Protein AF-0000000080190594 (afdb_homodimer)

InterPro domains:
  IPR014845 Protein GYD/TTHA1554 [PF08734] (7-91)

pLDDT: mean 88.95, std 10.4, range [43.69, 98.38]

Solvent-accessible surface area (backbone atoms only — not comparable to full-atom values): 9940 Å² total; per-residue (Å²): 110,56,37,32,38,28,37,23,59,62,58,85,73,75,55,86,44,54,63,54,45,48,52,49,46,54,51,48,43,54,54,27,49,75,44,52,21,44,72,75,47,45,30,42,37,57,66,96,43,36,36,41,39,34,31,32,15,72,44,71,67,31,45,51,50,44,42,56,56,39,42,78,75,55,32,54,57,53,72,26,48,33,43,47,51,87,50,36,60,54,51,45,55,68,74,93,109,56,37,32,38,29,38,22,58,59,56,85,75,74,58,87,43,54,64,55,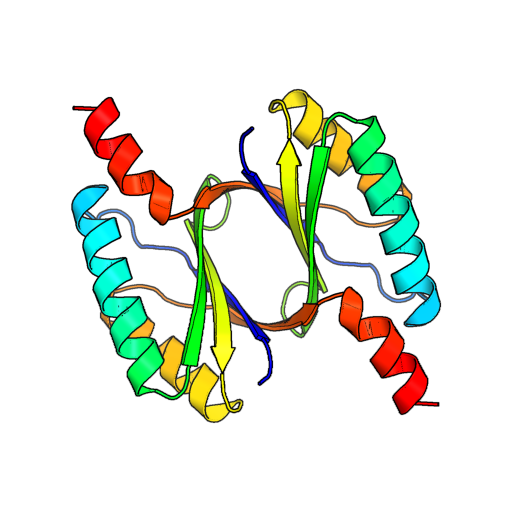46,48,50,50,46,54,53,48,44,55,54,26,49,76,46,53,24,45,74,74,47,47,29,42,37,56,67,97,43,36,34,42,38,34,31,33,17,71,43,71,66,30,46,51,49,44,42,55,57,40,41,77,76,56,32,56,57,54,72,24,50,34,43,48,52,86,48,37,59,53,52,46,55,67,73,93

Secondary structure (DSSP, 8-state):
--EEEEEEEEPTTS--SHHHHHHHHHHHHHHHHTTTEEEEEEEEEESS-SEEEEEEESSHHHHHHHHHHHHTTTEEEEEEEEEEHHHHHHHHHHH-/--EEEEEEEEPTTS--SHHHHHHHHHHHHHHHHTTTEEEEEEEEEESS-SEEEEEEESSHHHHHHHHHHHHTTTEEEEEEEEEEHHHHHHHHHHH-

Organism: NCBI:txid355548

Nearest PDB structures (foldseek):
  4oi3-assembly1_B  TM=7.147E-01  e=2.457E-03  Streptomyces coelicolor A3(2)
  5k9f-assembly1_A  TM=6.226E-01  e=6.715E-03  Paraburkholderia xenovorans LB400
  6y53-assembly1_q  TM=5.474E-01  e=2.933E-02  Homo sapiens
  6y5q-assembly1_q  TM=5.481E-01  e=1.048E-01  Homo sapiens
  7evo-assembly1_D  TM=5.521E-01  e=1.675E-01  Homo sapiens

Foldseek 3Di:
DFKKKKFWAADPPLAVDPVSVVVVVVVLQVVLVVLQKHWDDKDADDDPTGIMTMMDHPDPVSVVVSQVSVVVSRTHIDMDTDDDPVCVVVVVVVVD/DFKKKKFWAADPPLAVDPVSVVVVVVVLQVVLVVLQKHWDDKDQDDDPTGIMTMMDHPDPVSVVVSQVSVVVSRTHIDMDTDDDPVCVVVVVVVVD

Structure (mmCIF, N/CA/C/O backbone):
data_AF-0000000080190594-model_v1
#
loop_
_entity.id
_entity.type
_entity.pdbx_description
1 polymer 'GYD domain-containing protein'
#
loop_
_atom_site.group_PDB
_atom_site.id
_atom_site.type_symbol
_atom_site.label_atom_id
_atom_site.label_alt_id
_atom_site.label_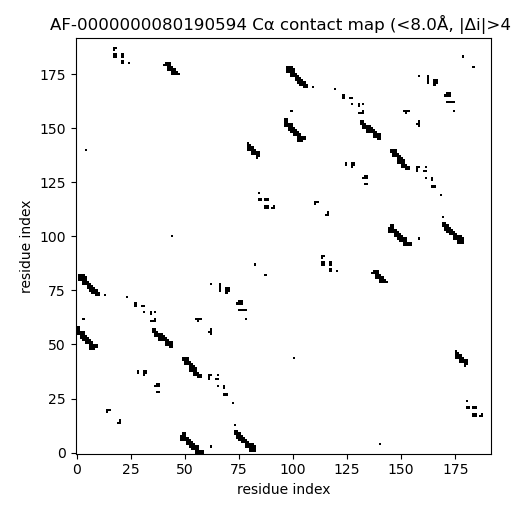comp_id
_atom_site.label_asym_id
_atom_site.label_entity_id
_atom_site.label_seq_id
_atom_site.pdbx_PDB_ins_code
_atom_site.Cartn_x
_atom_site.Cartn_y
_atom_site.Cartn_z
_atom_site.occupancy
_atom_site.B_iso_or_equiv
_atom_site.auth_seq_id
_atom_site.auth_comp_id
_atom_site.auth_asym_id
_atom_site.auth_atom_id
_atom_site.pdbx_PDB_model_num
ATOM 1 N N . MET A 1 1 ? 11.469 9.852 -10.727 1 94.19 1 MET A N 1
ATOM 2 C CA . MET A 1 1 ? 11.281 10.023 -9.289 1 94.19 1 MET A CA 1
ATOM 3 C C . MET A 1 1 ? 10.875 8.711 -8.625 1 94.19 1 MET A C 1
ATOM 5 O O . MET A 1 1 ? 9.852 8.117 -8.977 1 94.19 1 MET A O 1
ATOM 9 N N . PRO A 1 2 ? 11.742 8.273 -7.676 1 96.62 2 PRO A N 1
ATOM 10 C CA . PRO A 1 2 ? 11.414 7.016 -7.004 1 96.62 2 PRO A CA 1
ATOM 11 C C . PRO A 1 2 ? 10.109 7.086 -6.219 1 96.62 2 PRO A C 1
ATOM 13 O O . PRO A 1 2 ? 9.734 8.156 -5.734 1 96.62 2 PRO A O 1
ATOM 16 N N . THR A 1 3 ? 9.445 5.961 -6.148 1 98.06 3 THR A N 1
ATOM 17 C CA . THR A 1 3 ? 8.203 5.816 -5.406 1 98.06 3 THR A CA 1
ATOM 18 C C . THR A 1 3 ? 8.453 5.207 -4.031 1 98.06 3 THR A C 1
ATOM 20 O O . THR A 1 3 ? 9.32 4.336 -3.883 1 98.06 3 THR A O 1
ATOM 23 N N . TYR A 1 4 ? 7.684 5.688 -3.059 1 98.19 4 TYR A N 1
ATOM 24 C CA . TYR A 1 4 ? 7.762 5.191 -1.689 1 98.19 4 TYR A CA 1
ATOM 25 C C . TYR A 1 4 ? 6.383 4.797 -1.174 1 98.19 4 TYR A C 1
ATOM 27 O O . TYR A 1 4 ? 5.383 5.434 -1.515 1 98.19 4 TYR A O 1
ATOM 35 N N . ALA A 1 5 ? 6.406 3.779 -0.354 1 98.38 5 ALA A N 1
ATOM 36 C CA . ALA A 1 5 ? 5.258 3.408 0.469 1 98.38 5 ALA A CA 1
ATOM 37 C C . ALA A 1 5 ? 5.535 3.666 1.946 1 98.38 5 ALA A C 1
ATOM 39 O O . ALA A 1 5 ? 6.605 3.326 2.451 1 98.38 5 ALA A O 1
ATOM 40 N N . ALA A 1 6 ? 4.559 4.266 2.582 1 97.25 6 ALA A N 1
ATOM 41 C CA . ALA A 1 6 ? 4.711 4.566 4.004 1 97.25 6 ALA A CA 1
ATOM 42 C C . ALA A 1 6 ? 3.465 4.164 4.785 1 97.25 6 ALA A C 1
ATOM 44 O O . ALA A 1 6 ? 2.34 4.391 4.336 1 97.25 6 ALA A O 1
ATOM 45 N N . PHE A 1 7 ? 3.725 3.561 5.938 1 96.25 7 PHE A N 1
ATOM 46 C CA . PHE A 1 7 ? 2.648 3.107 6.809 1 96.25 7 PHE A CA 1
ATOM 47 C C . PHE A 1 7 ? 2.713 3.811 8.156 1 96.25 7 PHE A C 1
ATOM 49 O O . PHE A 1 7 ? 3.799 4.117 8.648 1 96.25 7 PHE A O 1
ATOM 56 N N . ALA A 1 8 ? 1.54 3.969 8.703 1 94.25 8 ALA A N 1
ATOM 57 C CA . ALA A 1 8 ? 1.533 4.609 10.023 1 94.25 8 ALA A CA 1
ATOM 58 C C . ALA A 1 8 ? 0.427 4.035 10.906 1 94.25 8 ALA A C 1
ATOM 60 O O . ALA A 1 8 ? -0.557 3.49 10.398 1 94.25 8 ALA A O 1
ATOM 61 N N . ASN A 1 9 ? 0.712 4.078 12.156 1 91.56 9 ASN A N 1
ATOM 62 C CA . ASN A 1 9 ? -0.322 3.986 13.18 1 91.56 9 ASN A CA 1
ATOM 63 C C . ASN A 1 9 ? -0.616 5.348 13.805 1 91.56 9 ASN A C 1
ATOM 65 O O . ASN A 1 9 ? 0.305 6.098 14.125 1 91.56 9 ASN A O 1
ATOM 69 N N . VAL A 1 10 ? -1.902 5.68 13.781 1 88.12 10 VAL A N 1
ATOM 70 C CA . VAL A 1 10 ? -2.326 6.953 14.359 1 88.12 10 VAL A CA 1
ATOM 71 C C . VAL A 1 10 ? -2.832 6.73 15.781 1 88.12 10 VAL A C 1
ATOM 73 O O . VAL A 1 10 ? -3.574 5.777 16.047 1 88.12 10 VAL A O 1
ATOM 76 N N . GLU A 1 11 ? -2.219 7.492 16.562 1 82.12 11 GLU A N 1
ATOM 77 C CA . GLU A 1 11 ? -2.699 7.402 17.938 1 82.12 11 GLU A CA 1
ATOM 78 C C . GLU A 1 11 ? -4.184 7.738 18.031 1 82.12 11 GLU A C 1
ATOM 80 O O . GLU A 1 11 ? -4.652 8.68 17.391 1 82.12 11 GLU A O 1
ATOM 85 N N . THR A 1 12 ? -4.863 6.918 18.688 1 72.56 12 THR A N 1
ATOM 86 C CA . THR A 1 12 ? -6.297 7.102 18.891 1 72.56 12 THR A CA 1
ATOM 87 C C . THR A 1 12 ? -6.59 8.508 19.406 1 72.56 12 THR A C 1
ATOM 89 O O . THR A 1 12 ? -5.887 9.016 20.281 1 72.56 12 THR A O 1
ATOM 92 N N . GLY A 1 13 ? -7.598 9.109 18.734 1 74.88 13 GLY A N 1
ATOM 93 C CA . GLY A 1 13 ? -8.039 10.406 19.219 1 74.88 13 GLY A CA 1
ATOM 94 C C . GLY A 1 13 ? -7.305 11.562 18.547 1 74.88 13 GLY A C 1
ATOM 95 O O . GLY A 1 13 ? -7.625 12.727 18.797 1 74.88 13 GLY A O 1
ATOM 96 N N . GLN A 1 14 ? -6.285 11.172 17.781 1 77.94 14 GLN A N 1
ATOM 97 C CA . GLN A 1 14 ? -5.574 12.25 17.094 1 77.94 14 GLN A CA 1
ATOM 98 C C . GLN A 1 14 ? -6.48 12.969 16.109 1 77.94 14 GLN A C 1
ATOM 100 O O . GLN A 1 14 ? -6.371 14.188 15.93 1 77.94 14 GLN A O 1
ATOM 105 N N . PHE A 1 15 ? -7.312 12.148 15.562 1 80 15 PHE A N 1
ATOM 106 C CA . PHE A 1 15 ? -8.281 12.758 14.656 1 80 15 PHE A CA 1
ATOM 107 C C . PHE A 1 15 ? -9.695 12.648 15.219 1 80 15 PHE A C 1
ATOM 109 O O . PHE A 1 15 ? -10.109 11.586 15.68 1 80 15 PHE A O 1
ATOM 116 N N . GLN A 1 16 ? -10.352 13.68 15.242 1 79.75 16 GLN A N 1
ATOM 117 C CA . GLN A 1 16 ? -11.633 13.75 15.938 1 79.75 16 GLN A CA 1
ATOM 118 C C . GLN A 1 16 ? -12.758 13.195 15.07 1 79.75 16 GLN A C 1
ATOM 120 O O . GLN A 1 16 ? -13.781 12.75 15.594 1 79.75 16 GLN A O 1
ATOM 125 N N . ASN A 1 17 ? -12.578 13.422 13.797 1 80.31 17 ASN A N 1
ATOM 126 C CA . ASN A 1 17 ? -13.602 12.961 12.859 1 80.31 17 ASN A CA 1
ATOM 127 C C . ASN A 1 17 ? -13.062 12.898 11.43 1 80.31 17 ASN A C 1
ATOM 129 O O . ASN A 1 17 ? -11.93 13.312 11.172 1 80.31 17 ASN A O 1
ATOM 133 N N . ALA A 1 18 ? -13.883 12.344 10.617 1 75.81 18 ALA A N 1
ATOM 134 C CA . ALA A 1 18 ? -13.492 12.109 9.234 1 75.81 18 ALA A CA 1
ATOM 135 C C . ALA A 1 18 ? -13.188 13.43 8.523 1 75.81 18 ALA A C 1
ATOM 137 O O . ALA A 1 18 ? -12.297 13.484 7.664 1 75.81 18 ALA A O 1
ATOM 138 N N . GLN A 1 19 ? -13.875 14.477 8.844 1 80.75 19 GLN A N 1
ATOM 139 C CA . GLN A 1 19 ? -13.648 15.781 8.234 1 80.75 19 GLN A CA 1
ATOM 140 C C . GLN A 1 19 ? -12.266 16.328 8.602 1 80.75 19 GLN A C 1
ATOM 142 O O . GLN A 1 19 ? -11.562 16.875 7.75 1 80.75 19 GLN A O 1
ATOM 147 N N . GLU A 1 20 ? -12.031 16.172 9.812 1 82.94 20 GLU A N 1
ATOM 148 C CA . GLU A 1 20 ? -10.719 16.609 10.273 1 82.94 20 GLU A CA 1
ATOM 149 C C . GLU A 1 20 ? -9.602 15.82 9.594 1 82.94 20 GLU A C 1
ATOM 151 O O . GLU A 1 20 ? -8.594 16.391 9.18 1 82.94 20 GLU A O 1
ATOM 156 N N . LEU A 1 21 ? -9.805 14.594 9.43 1 81.25 21 LEU A N 1
ATOM 157 C CA . LEU A 1 21 ? -8.828 13.742 8.766 1 81.25 21 LEU A CA 1
ATOM 158 C C . LEU A 1 21 ? -8.633 14.172 7.316 1 81.25 21 LEU A C 1
ATOM 160 O O . LEU A 1 21 ? -7.5 14.266 6.836 1 81.25 21 LEU A O 1
ATOM 164 N N . ALA A 1 22 ? -9.688 14.492 6.707 1 80.88 22 ALA A N 1
ATOM 165 C CA . ALA A 1 22 ? -9.609 14.945 5.32 1 80.88 22 ALA A CA 1
ATOM 166 C C . ALA A 1 22 ? -8.812 16.234 5.215 1 80.88 22 ALA A C 1
ATOM 168 O O . ALA A 1 22 ? -8.008 16.406 4.293 1 80.88 22 ALA A O 1
ATOM 169 N N . SER A 1 23 ? -9.102 17.109 6.148 1 84 23 SER A N 1
ATOM 170 C CA . SER A 1 23 ? -8.398 18.391 6.156 1 84 23 SER A CA 1
ATOM 171 C C . SER A 1 23 ? -6.902 18.188 6.371 1 84 23 SER A C 1
ATOM 173 O O . SER A 1 23 ? -6.086 18.828 5.699 1 84 23 SER A O 1
ATOM 175 N N . ILE A 1 24 ? -6.59 17.344 7.227 1 84.06 24 ILE A N 1
ATOM 176 C CA . ILE A 1 24 ? -5.195 17.031 7.516 1 84.06 24 ILE A CA 1
ATOM 177 C C . ILE A 1 24 ? -4.527 16.453 6.266 1 84.06 24 ILE A C 1
ATOM 179 O O . ILE A 1 24 ? -3.385 16.812 5.953 1 84.06 24 ILE A O 1
ATOM 183 N N . TRP A 1 25 ? -5.234 15.75 5.547 1 84.38 25 TRP A N 1
ATOM 184 C CA . TRP A 1 25 ? -4.707 15.156 4.32 1 84.38 25 TRP A CA 1
ATOM 185 C C . TRP A 1 25 ? -4.398 16.234 3.285 1 84.38 25 TRP A C 1
ATOM 187 O O . TRP A 1 25 ? -3.375 16.156 2.6 1 84.38 25 TRP A O 1
ATOM 197 N N . GLY A 1 26 ? -5.375 17.109 3.205 1 86.25 26 GLY A N 1
ATOM 198 C CA . GLY A 1 26 ? -5.125 18.219 2.309 1 86.25 26 GLY A CA 1
ATOM 199 C C . GLY A 1 26 ? -3.865 19 2.656 1 86.25 26 GLY A C 1
ATOM 200 O O . GLY A 1 26 ? -3.055 19.297 1.778 1 86.25 26 GLY A O 1
ATOM 201 N N . ASP A 1 27 ? -3.684 19.266 3.926 1 90.31 27 ASP A N 1
ATOM 202 C CA . ASP A 1 27 ? -2.504 19.984 4.391 1 90.31 27 ASP A CA 1
ATOM 203 C C . ASP A 1 27 ? -1.233 19.172 4.16 1 90.31 27 ASP A C 1
ATOM 205 O O . ASP A 1 27 ? -0.21 19.719 3.738 1 90.31 27 ASP A O 1
ATOM 209 N N . LEU A 1 28 ? -1.37 17.891 4.449 1 90.19 28 LEU A N 1
ATOM 210 C CA . LEU A 1 28 ? -0.23 17.016 4.254 1 90.19 28 LEU A CA 1
ATOM 211 C C . LEU A 1 28 ? 0.188 16.969 2.789 1 90.19 28 LEU A C 1
ATOM 213 O O . LEU A 1 28 ? 1.376 17.062 2.475 1 90.19 28 LEU A O 1
ATOM 217 N N . ARG A 1 29 ? -0.748 16.875 1.924 1 92.12 29 ARG A N 1
ATOM 218 C CA . ARG A 1 29 ? -0.471 16.859 0.491 1 92.12 29 ARG A CA 1
ATOM 219 C C . ARG A 1 29 ? 0.282 18.109 0.069 1 92.12 29 ARG A C 1
ATOM 221 O O . ARG A 1 29 ? 1.291 18.031 -0.635 1 92.12 29 ARG A O 1
ATOM 228 N N . GLN A 1 30 ? -0.185 19.234 0.503 1 93.44 30 GLN A N 1
ATOM 229 C CA . GLN A 1 30 ? 0.451 20.5 0.155 1 93.44 30 GLN A CA 1
ATOM 230 C C . GLN A 1 30 ? 1.868 20.578 0.717 1 93.44 30 GLN A C 1
ATOM 232 O O . GLN A 1 30 ? 2.787 21.031 0.035 1 93.44 30 GLN A O 1
ATOM 237 N N . ASP A 1 31 ? 2.006 20.125 1.944 1 93.94 31 ASP A N 1
ATOM 238 C CA . ASP A 1 31 ? 3.318 20.125 2.586 1 93.94 31 ASP A CA 1
ATOM 239 C C . ASP A 1 31 ? 4.309 19.25 1.825 1 93.94 31 ASP A C 1
ATOM 241 O O . ASP A 1 31 ? 5.465 19.625 1.642 1 93.94 31 ASP A O 1
ATOM 245 N N . LEU A 1 32 ? 3.871 18.094 1.343 1 93.62 32 LEU A N 1
ATOM 246 C CA . LEU A 1 32 ? 4.727 17.172 0.589 1 93.62 32 LEU A CA 1
ATOM 247 C C . LEU A 1 32 ? 5.168 17.812 -0.726 1 93.62 32 LEU A C 1
ATOM 249 O O . LEU A 1 32 ? 6.328 17.672 -1.124 1 93.62 32 LEU A O 1
ATOM 253 N N . GLU A 1 33 ? 4.277 18.5 -1.326 1 92.75 33 GLU A N 1
ATOM 254 C CA . GLU A 1 33 ? 4.582 19.109 -2.611 1 92.75 33 GLU A CA 1
ATOM 255 C C . GLU A 1 33 ? 5.672 20.172 -2.467 1 92.75 33 GLU A C 1
ATOM 257 O O . GLU A 1 33 ? 6.512 20.328 -3.355 1 92.75 33 GLU A O 1
ATOM 262 N N . THR A 1 34 ? 5.672 20.797 -1.316 1 94.19 34 THR A N 1
ATOM 263 C CA . THR A 1 34 ? 6.672 21.844 -1.079 1 94.19 34 THR A CA 1
ATOM 264 C C . THR A 1 34 ? 8.023 21.219 -0.73 1 94.19 34 THR A C 1
ATOM 266 O O . THR A 1 34 ? 9.031 21.906 -0.646 1 94.19 34 THR A O 1
ATOM 269 N N . ARG A 1 35 ? 8.094 19.953 -0.561 1 94.62 35 ARG A N 1
ATOM 270 C CA . ARG A 1 35 ? 9.297 19.234 -0.166 1 94.62 35 ARG A CA 1
ATOM 271 C C . ARG A 1 35 ? 9.75 18.281 -1.268 1 94.62 35 ARG A C 1
ATOM 273 O O . ARG A 1 35 ? 10.305 17.219 -0.986 1 94.62 35 ARG A O 1
ATOM 280 N N . ASP A 1 36 ? 9.414 18.578 -2.422 1 96.5 36 ASP A N 1
ATOM 281 C CA . ASP A 1 36 ? 9.844 17.828 -3.604 1 96.5 36 ASP A CA 1
ATOM 282 C C . ASP A 1 36 ? 9.281 16.422 -3.602 1 96.5 36 ASP A C 1
ATOM 284 O O . ASP A 1 36 ? 9.961 15.469 -4.004 1 96.5 36 ASP A O 1
ATOM 288 N N . CYS A 1 37 ? 8.109 16.328 -3.049 1 97.38 37 CYS A N 1
ATOM 289 C CA . CYS A 1 37 ? 7.355 15.078 -3.033 1 97.38 37 CYS A CA 1
ATOM 290 C C . CYS A 1 37 ? 5.961 15.273 -3.623 1 97.38 37 CYS A C 1
ATOM 292 O O . CYS A 1 37 ? 5.422 16.375 -3.596 1 97.38 37 CYS A O 1
ATOM 294 N N . ASP A 1 38 ? 5.516 14.203 -4.215 1 96 38 ASP A N 1
ATOM 295 C CA . ASP A 1 38 ? 4.172 14.188 -4.781 1 96 38 ASP A CA 1
ATOM 296 C C . ASP A 1 38 ? 3.359 13.016 -4.234 1 96 38 ASP A C 1
ATOM 298 O O . ASP A 1 38 ? 3.727 11.859 -4.434 1 96 38 ASP A O 1
ATOM 302 N N . LEU A 1 39 ? 2.252 13.352 -3.541 1 95.12 39 LEU A N 1
ATOM 303 C CA . LEU A 1 39 ? 1.371 12.312 -3.01 1 95.12 39 LEU A CA 1
ATOM 304 C C . LEU A 1 39 ? 0.564 11.664 -4.129 1 95.12 39 LEU A C 1
ATOM 306 O O . LEU A 1 39 ? -0.167 12.344 -4.852 1 95.12 39 LEU A O 1
ATOM 310 N N . ARG A 1 40 ? 0.717 10.391 -4.301 1 95.94 40 ARG A N 1
ATOM 311 C CA . ARG A 1 40 ? -0.029 9.648 -5.316 1 95.94 40 ARG A CA 1
ATOM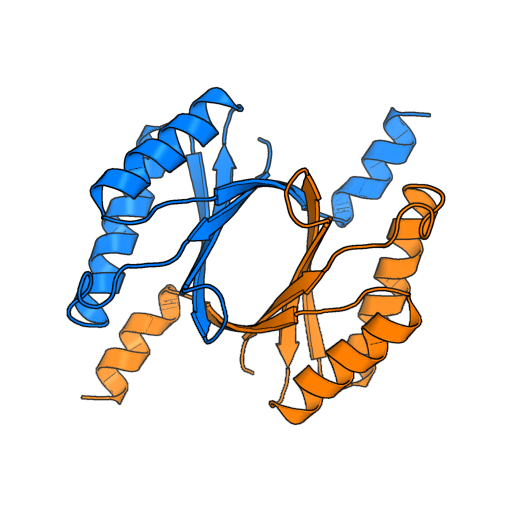 312 C C . ARG A 1 40 ? -1.375 9.18 -4.773 1 95.94 40 ARG A C 1
ATOM 314 O O . ARG A 1 40 ? -2.418 9.453 -5.371 1 95.94 40 ARG A O 1
ATOM 321 N N . ASP A 1 41 ? -1.278 8.469 -3.668 1 95.44 41 ASP A N 1
ATOM 322 C CA . ASP A 1 41 ? -2.479 7.918 -3.047 1 95.44 41 ASP A CA 1
ATOM 323 C C . ASP A 1 41 ? -2.336 7.867 -1.526 1 95.44 41 ASP A C 1
ATOM 325 O O . ASP A 1 41 ? -1.223 7.77 -1.005 1 95.44 41 ASP A O 1
ATOM 329 N N . ALA A 1 42 ? -3.395 7.988 -0.936 1 94.06 42 ALA A N 1
ATOM 330 C CA . ALA A 1 42 ? -3.492 7.828 0.513 1 94.06 42 ALA A CA 1
ATOM 331 C C . ALA A 1 42 ? -4.727 7.016 0.894 1 94.06 42 ALA A C 1
ATOM 333 O O . ALA A 1 42 ? -5.801 7.199 0.313 1 94.06 42 ALA A O 1
ATOM 334 N N . TYR A 1 43 ? -4.5 6.156 1.872 1 95.06 43 TYR A N 1
ATOM 335 C CA . TYR A 1 43 ? -5.59 5.289 2.307 1 95.06 43 TYR A CA 1
ATOM 336 C C . TYR A 1 43 ? -5.684 5.25 3.826 1 95.06 43 TYR A C 1
ATOM 338 O O . TYR A 1 43 ? -4.66 5.223 4.516 1 95.06 43 TYR A O 1
ATOM 346 N N . VAL A 1 44 ? -6.895 5.215 4.281 1 93.44 44 VAL A N 1
ATOM 347 C CA . VAL A 1 44 ? -7.176 4.766 5.641 1 93.44 44 VAL A CA 1
ATOM 348 C C . VAL A 1 44 ? -7.406 3.256 5.645 1 93.44 44 VAL A C 1
ATOM 350 O O . VAL A 1 44 ? -8.141 2.73 4.809 1 93.44 44 VAL A O 1
ATOM 353 N N . LEU A 1 45 ? -6.754 2.598 6.605 1 95.12 45 LEU A N 1
ATOM 354 C CA . LEU A 1 45 ? -6.785 1.139 6.625 1 95.12 45 LEU A CA 1
ATOM 355 C C . LEU A 1 45 ? -7.535 0.627 7.848 1 95.12 45 LEU A C 1
ATOM 357 O O . LEU A 1 45 ? -7.527 1.271 8.898 1 95.12 45 LEU A O 1
ATOM 361 N N . LEU A 1 46 ? -8.211 -0.468 7.68 1 94.38 46 LEU A N 1
ATOM 362 C CA . LEU A 1 46 ? -8.812 -1.219 8.773 1 94.38 46 LEU A CA 1
ATOM 363 C C . LEU A 1 46 ? -8.047 -2.508 9.039 1 94.38 46 LEU A C 1
ATOM 365 O O . LEU A 1 46 ? -8.266 -3.516 8.367 1 94.38 46 LEU A O 1
ATOM 369 N N . GLY A 1 47 ? -7.191 -2.484 10.023 1 92.44 47 GLY A N 1
ATOM 370 C CA . GLY A 1 47 ? -6.359 -3.637 10.344 1 92.44 47 GLY A CA 1
ATOM 371 C C . GLY A 1 47 ? -5.195 -3.303 11.25 1 92.44 47 GLY A C 1
ATOM 372 O O . GLY A 1 47 ? -5.359 -2.586 12.242 1 92.44 47 GLY A O 1
ATOM 373 N N . GLU A 1 48 ? -4.004 -3.846 10.93 1 91.38 48 GLU A N 1
ATOM 374 C CA . GLU A 1 48 ? -2.838 -3.686 11.797 1 91.38 48 GLU A CA 1
ATOM 375 C C . GLU A 1 48 ? -2.25 -2.283 11.68 1 91.38 48 GLU A C 1
ATOM 377 O O . GLU A 1 48 ? -1.506 -1.84 12.555 1 91.38 48 GLU A O 1
ATOM 382 N N . ARG A 1 49 ? -2.453 -1.649 10.602 1 93.94 49 ARG A N 1
ATOM 383 C CA . ARG A 1 49 ? -2.047 -0.265 10.375 1 93.94 49 ARG A CA 1
ATOM 384 C C . ARG A 1 49 ? -3.258 0.625 10.117 1 93.94 49 ARG A C 1
ATOM 386 O O . ARG A 1 49 ? -4.336 0.132 9.773 1 93.94 49 ARG A O 1
ATOM 393 N N . ASP A 1 50 ? -3.01 1.956 10.211 1 92.94 50 ASP A N 1
ATOM 394 C CA . ASP A 1 50 ? -4.137 2.879 10.102 1 92.94 50 ASP A CA 1
ATOM 395 C C . ASP A 1 50 ? -4.082 3.664 8.797 1 92.94 50 ASP A C 1
ATOM 397 O O . ASP A 1 50 ? -5.117 4.094 8.281 1 92.94 50 ASP A O 1
ATOM 401 N N . VAL A 1 51 ? -2.844 3.822 8.328 1 93.75 51 VAL A N 1
ATOM 402 C CA . VAL A 1 51 ? -2.666 4.699 7.176 1 93.75 51 VAL A CA 1
ATOM 403 C C . VAL A 1 51 ? -1.66 4.082 6.207 1 93.75 51 VAL A C 1
ATOM 405 O O . VAL A 1 51 ? -0.666 3.488 6.629 1 93.75 51 VAL A O 1
ATOM 408 N N . LEU A 1 52 ? -1.888 4.199 4.941 1 96.5 52 LEU A N 1
ATOM 409 C CA . LEU A 1 52 ? -0.947 3.922 3.859 1 96.5 52 LEU A CA 1
ATOM 410 C C . LEU A 1 52 ? -0.811 5.125 2.934 1 96.5 52 LEU A C 1
ATOM 412 O O . LEU A 1 52 ? -1.81 5.637 2.424 1 96.5 52 LEU A O 1
ATOM 416 N N . LEU A 1 53 ? 0.37 5.586 2.697 1 96.5 53 LEU A N 1
ATOM 417 C CA . LEU A 1 53 ? 0.678 6.629 1.724 1 96.5 53 LEU A CA 1
ATOM 418 C C . LEU A 1 53 ? 1.56 6.086 0.604 1 96.5 53 LEU A C 1
ATOM 420 O O . LEU A 1 53 ? 2.494 5.324 0.86 1 96.5 53 LEU A O 1
ATOM 424 N N . LEU A 1 54 ? 1.215 6.379 -0.583 1 97.81 54 LEU A N 1
ATOM 425 C CA . LEU A 1 54 ? 2.084 6.227 -1.745 1 97.81 54 LEU A CA 1
ATOM 426 C C . LEU A 1 54 ? 2.492 7.586 -2.301 1 97.81 54 LEU A C 1
ATOM 428 O O . LEU A 1 54 ? 1.636 8.422 -2.594 1 97.81 54 LEU A O 1
ATOM 432 N N . PHE A 1 55 ? 3.781 7.781 -2.432 1 97.62 55 PHE A N 1
ATOM 433 C CA . PHE A 1 55 ? 4.191 9.094 -2.922 1 97.62 55 PHE A CA 1
ATOM 434 C C . PHE A 1 55 ? 5.516 9 -3.67 1 97.62 55 PHE A C 1
ATOM 436 O O . PHE A 1 55 ? 6.293 8.07 -3.457 1 97.62 55 PHE A O 1
ATOM 443 N N . ASP A 1 56 ? 5.703 9.961 -4.531 1 98.06 56 ASP A N 1
ATOM 444 C CA . ASP A 1 56 ? 6.973 10.109 -5.234 1 98.06 56 ASP A CA 1
ATOM 445 C C . ASP A 1 56 ? 7.848 11.172 -4.57 1 98.06 56 ASP A C 1
ATOM 447 O O . ASP A 1 56 ? 7.34 12.172 -4.066 1 98.06 56 ASP A O 1
ATOM 451 N N . ALA A 1 57 ? 9.117 10.891 -4.523 1 98.25 57 ALA A N 1
ATOM 452 C CA . ALA A 1 57 ? 10.094 11.859 -4.047 1 98.25 57 ALA A CA 1
ATOM 453 C C . ALA A 1 57 ? 11.25 12.008 -5.031 1 98.25 57 ALA A C 1
ATOM 455 O O . ALA A 1 57 ? 11.617 11.039 -5.707 1 98.25 57 ALA A O 1
ATOM 456 N N . THR A 1 58 ? 11.852 13.195 -5.039 1 98 58 THR A N 1
ATOM 457 C CA . THR A 1 58 ? 12.945 13.438 -5.977 1 98 58 THR A CA 1
ATOM 458 C C . THR A 1 58 ? 14.164 12.602 -5.613 1 98 58 THR A C 1
ATOM 460 O O . THR A 1 58 ? 14.961 12.242 -6.484 1 98 58 THR A O 1
ATOM 463 N N . ASP A 1 59 ? 14.359 12.359 -4.309 1 97.12 59 ASP A N 1
ATOM 464 C CA . ASP A 1 59 ? 15.43 11.516 -3.789 1 97.12 59 ASP A CA 1
ATOM 465 C C . ASP A 1 59 ? 15.133 11.062 -2.363 1 97.12 59 ASP A C 1
ATOM 467 O O . ASP A 1 59 ? 14.031 11.289 -1.854 1 97.12 59 ASP A O 1
ATOM 471 N N . ARG A 1 60 ? 16.156 10.391 -1.794 1 96.62 60 ARG A N 1
ATOM 472 C CA . ARG A 1 60 ? 15.953 9.805 -0.471 1 96.62 60 ARG A CA 1
ATOM 473 C C . ARG A 1 60 ? 15.828 10.891 0.592 1 96.62 60 ARG A C 1
ATOM 475 O O . ARG A 1 60 ? 15.102 10.719 1.578 1 96.62 60 ARG A O 1
ATOM 482 N N . GLN A 1 61 ? 16.547 11.977 0.414 1 97.31 61 GLN A N 1
ATOM 483 C CA . GLN A 1 61 ? 16.469 13.086 1.359 1 97.31 61 GLN A CA 1
ATOM 484 C C . GLN A 1 61 ? 15.062 13.695 1.369 1 97.31 61 GLN A C 1
ATOM 486 O O . GLN A 1 61 ? 14.516 13.977 2.436 1 97.31 61 GLN A O 1
ATOM 491 N N . ALA A 1 62 ? 14.508 13.875 0.186 1 97.44 62 ALA A N 1
ATOM 492 C CA . ALA A 1 62 ? 13.141 14.383 0.085 1 97.44 62 ALA A CA 1
ATOM 493 C C . ALA A 1 62 ? 12.148 13.438 0.763 1 97.44 62 ALA A C 1
ATOM 495 O O . ALA A 1 62 ? 11.227 13.875 1.452 1 97.44 62 ALA A O 1
ATOM 496 N N . ALA A 1 63 ? 12.312 12.133 0.606 1 97.19 63 ALA A N 1
ATOM 497 C CA . ALA A 1 63 ? 11.453 11.141 1.249 1 97.19 63 ALA A CA 1
ATOM 498 C C . ALA A 1 63 ? 11.555 11.219 2.77 1 97.19 63 ALA A C 1
ATOM 500 O O . ALA A 1 63 ? 10.555 11.117 3.475 1 97.19 63 ALA A O 1
ATOM 501 N N . LEU A 1 64 ? 12.781 11.414 3.232 1 95.94 64 LEU A N 1
ATOM 502 C CA . LEU A 1 64 ? 12.984 11.57 4.668 1 95.94 64 LEU A CA 1
ATOM 503 C C . LEU A 1 64 ? 12.281 12.82 5.188 1 95.94 64 LEU A C 1
ATOM 505 O O . LEU A 1 64 ? 11.617 12.781 6.227 1 95.94 64 LEU A O 1
ATOM 509 N N . GLU A 1 65 ? 12.352 13.883 4.469 1 95.25 65 GLU A N 1
ATOM 510 C CA . GLU A 1 65 ? 11.703 15.133 4.855 1 95.25 65 GLU A CA 1
ATOM 511 C C . GLU A 1 65 ? 10.188 14.984 4.879 1 95.25 65 GLU A C 1
ATOM 513 O O . GLU A 1 65 ? 9.516 15.539 5.75 1 95.25 65 GLU A O 1
ATOM 518 N N . ALA A 1 66 ? 9.68 14.227 3.922 1 94.12 66 ALA A N 1
ATOM 519 C CA . ALA A 1 66 ? 8.25 13.93 3.91 1 94.12 66 ALA A CA 1
ATOM 520 C C . ALA A 1 66 ? 7.832 13.211 5.188 1 94.12 66 ALA A C 1
ATOM 522 O O . ALA A 1 66 ? 6.797 13.531 5.777 1 94.12 66 ALA A O 1
ATOM 523 N N . SER A 1 67 ? 8.602 12.25 5.648 1 92.69 67 SER A N 1
ATOM 524 C CA . SER A 1 67 ? 8.312 11.492 6.863 1 92.69 67 SER A CA 1
ATOM 525 C C . SER A 1 67 ? 8.344 12.391 8.094 1 92.69 67 SER A C 1
ATOM 527 O O . SER A 1 67 ? 7.5 12.273 8.984 1 92.69 67 SER A O 1
ATOM 529 N N . ILE A 1 68 ? 9.289 13.344 8.039 1 91.62 68 ILE A N 1
ATOM 530 C CA . ILE A 1 68 ? 9.414 14.297 9.141 1 91.62 68 ILE A CA 1
ATOM 531 C C . ILE A 1 68 ? 8.203 15.234 9.148 1 91.62 68 ILE A C 1
ATOM 533 O O . ILE A 1 68 ? 7.637 15.516 10.211 1 91.62 68 ILE A O 1
ATOM 537 N N . ALA A 1 69 ? 7.773 15.633 7.988 1 90.81 69 ALA A N 1
ATOM 538 C CA . ALA A 1 69 ? 6.621 16.531 7.867 1 90.81 69 ALA A CA 1
ATOM 539 C C . ALA A 1 69 ? 5.363 15.875 8.43 1 90.81 69 ALA A C 1
ATOM 541 O O . ALA A 1 69 ? 4.578 16.531 9.133 1 90.81 69 ALA A O 1
ATOM 542 N N . ALA A 1 70 ? 5.141 14.578 8.164 1 89.12 70 ALA A N 1
ATOM 543 C CA . ALA A 1 70 ? 3.967 13.852 8.633 1 89.12 70 ALA A CA 1
ATOM 544 C C . ALA A 1 70 ? 3.934 13.781 10.156 1 89.12 70 ALA A C 1
ATOM 546 O O . ALA A 1 70 ? 2.859 13.727 10.758 1 89.12 70 ALA A O 1
ATOM 547 N N . GLU A 1 71 ? 5.133 13.781 10.773 1 88.06 71 GLU A N 1
ATOM 548 C CA . GLU A 1 71 ? 5.223 13.703 12.227 1 88.06 71 GLU A CA 1
ATOM 549 C C . GLU A 1 71 ? 4.527 14.891 12.883 1 88.06 71 GLU A C 1
ATOM 551 O O . GLU A 1 71 ? 3.994 14.773 13.992 1 88.06 71 GLU A O 1
ATOM 556 N N . ARG A 1 72 ? 4.512 15.992 12.203 1 85.69 72 ARG A N 1
ATOM 557 C CA . ARG A 1 72 ? 3.863 17.188 12.734 1 85.69 72 ARG A CA 1
ATOM 558 C C . ARG A 1 72 ? 2.365 16.969 12.914 1 85.69 72 ARG A C 1
ATOM 560 O O . ARG A 1 72 ? 1.714 17.672 13.688 1 85.69 72 ARG A O 1
ATOM 567 N N . TYR A 1 73 ? 1.828 16 12.18 1 83.69 73 TYR A N 1
ATOM 568 C CA . TYR A 1 73 ? 0.398 15.727 12.234 1 83.69 73 TYR A CA 1
ATOM 569 C C . TYR A 1 73 ? 0.11 14.539 13.141 1 83.69 73 TYR A C 1
ATOM 571 O O . TYR A 1 73 ? -1.025 14.062 13.211 1 83.69 73 TYR A O 1
ATOM 579 N N . GLY A 1 74 ? 1.165 14.086 13.797 1 83.38 74 GLY A N 1
ATOM 580 C CA . GLY A 1 74 ? 0.992 12.969 14.719 1 83.38 74 GLY A CA 1
ATOM 581 C C . GLY A 1 74 ? 1.044 11.617 14.031 1 83.38 74 GLY A C 1
ATOM 582 O O . GLY A 1 74 ? 0.523 10.633 14.555 1 83.38 74 GLY A O 1
ATOM 583 N N . ILE A 1 75 ? 1.522 11.609 12.836 1 85.69 75 ILE A N 1
ATOM 584 C CA . ILE A 1 75 ? 1.624 10.383 12.055 1 85.69 75 ILE A CA 1
ATOM 585 C C . ILE A 1 75 ? 3.08 9.922 11.992 1 85.69 75 ILE A C 1
ATOM 587 O O . ILE A 1 75 ? 3.955 10.68 11.555 1 85.69 75 ILE A O 1
ATOM 591 N N . GLU A 1 76 ? 3.387 8.836 12.57 1 90.38 76 GLU A N 1
ATOM 592 C CA . GLU A 1 76 ? 4.719 8.25 12.453 1 90.38 76 GLU A CA 1
ATOM 593 C C . GLU A 1 76 ? 4.797 7.27 11.289 1 90.38 76 GLU A C 1
ATOM 595 O O . GLU A 1 76 ? 4.27 6.156 11.375 1 90.38 76 GLU A O 1
ATOM 600 N N . LEU A 1 77 ? 5.559 7.719 10.297 1 92.88 77 LEU A N 1
ATOM 601 C CA . LEU A 1 77 ? 5.602 6.926 9.078 1 92.88 77 LEU A CA 1
ATOM 602 C C . LEU A 1 77 ? 6.75 5.922 9.117 1 92.88 77 LEU A C 1
ATOM 604 O O . LEU A 1 77 ? 7.848 6.25 9.578 1 92.88 77 LEU A O 1
ATOM 608 N N . GLN A 1 78 ? 6.492 4.758 8.805 1 94.69 78 GLN A N 1
ATOM 609 C CA . GLN A 1 78 ? 7.504 3.807 8.359 1 94.69 78 GLN A CA 1
ATOM 610 C C . GLN A 1 78 ? 7.586 3.758 6.84 1 94.69 78 GLN A C 1
ATOM 612 O O . GLN A 1 78 ? 6.73 3.16 6.184 1 94.69 78 GLN A O 1
ATOM 617 N N . THR A 1 79 ? 8.594 4.371 6.301 1 96.69 79 THR A N 1
ATOM 618 C CA . THR A 1 79 ? 8.711 4.602 4.863 1 96.69 79 THR A CA 1
ATOM 619 C C . THR A 1 79 ? 9.648 3.58 4.227 1 96.69 79 THR A C 1
ATOM 621 O O . THR A 1 79 ? 10.711 3.281 4.77 1 96.69 79 THR A O 1
ATOM 624 N N . MET A 1 80 ? 9.242 3.043 3.139 1 97.44 80 MET A N 1
ATOM 625 C CA . MET A 1 80 ? 10.023 2.09 2.357 1 97.44 80 MET A CA 1
ATOM 626 C C . MET A 1 80 ? 10.039 2.479 0.884 1 97.44 80 MET A C 1
ATOM 628 O O . MET A 1 80 ? 9.055 2.998 0.363 1 97.44 80 MET A O 1
ATOM 632 N N . GLU A 1 81 ? 11.188 2.176 0.232 1 97.44 81 GLU A N 1
ATOM 633 C CA . GLU A 1 81 ? 11.195 2.324 -1.221 1 97.44 81 GLU A CA 1
ATOM 634 C C . GLU A 1 81 ? 10.312 1.279 -1.888 1 97.44 81 GLU A C 1
ATOM 636 O O . GLU A 1 81 ? 10.258 0.128 -1.45 1 97.44 81 GLU A O 1
ATOM 641 N N . ALA A 1 82 ? 9.594 1.729 -2.926 1 97.38 82 ALA A N 1
ATOM 642 C CA . ALA A 1 82 ? 8.656 0.863 -3.637 1 97.38 82 ALA A CA 1
ATOM 643 C C . ALA A 1 82 ? 8.898 0.91 -5.145 1 97.38 82 ALA A C 1
ATOM 645 O O . ALA A 1 82 ? 9.016 1.99 -5.727 1 97.38 82 ALA A O 1
ATOM 646 N N . THR A 1 83 ? 9.016 -0.246 -5.777 1 94.69 83 THR A N 1
ATOM 647 C CA . THR A 1 83 ? 9.125 -0.363 -7.227 1 94.69 83 THR A CA 1
ATOM 648 C C . THR A 1 83 ? 7.891 -1.048 -7.809 1 94.69 83 THR A C 1
ATOM 650 O O . THR A 1 83 ? 7.578 -2.186 -7.453 1 94.69 83 THR A O 1
ATOM 653 N N . HIS A 1 84 ? 7.219 -0.286 -8.633 1 94.5 84 HIS A N 1
ATOM 654 C CA . HIS A 1 84 ? 6.066 -0.901 -9.281 1 94.5 84 HIS A CA 1
ATOM 655 C C . HIS A 1 84 ? 6.484 -2.092 -10.133 1 94.5 84 HIS A C 1
ATOM 657 O O . HIS A 1 84 ? 7.496 -2.029 -10.836 1 94.5 84 HIS A O 1
ATOM 663 N N . VAL A 1 85 ? 5.723 -3.053 -10.203 1 90.19 85 VAL A N 1
ATOM 664 C CA . VAL A 1 85 ? 6.07 -4.312 -10.852 1 90.19 85 VAL A CA 1
ATOM 665 C C . VAL A 1 85 ? 6.238 -4.09 -12.352 1 90.19 85 VAL A C 1
ATOM 667 O O . VAL A 1 85 ? 7.016 -4.789 -13.008 1 90.19 85 VAL A O 1
ATOM 670 N N . ASP A 1 86 ? 5.547 -3.084 -12.812 1 88.44 86 ASP A N 1
ATOM 671 C CA . ASP A 1 86 ? 5.676 -2.781 -14.234 1 88.44 86 ASP A CA 1
ATOM 672 C C . ASP A 1 86 ? 7.098 -2.336 -14.578 1 88.44 86 ASP A C 1
ATOM 674 O O . ASP A 1 86 ? 7.504 -2.375 -15.734 1 88.44 86 ASP A O 1
ATOM 678 N N . GLU A 1 87 ? 7.832 -1.977 -13.586 1 87.75 87 GLU A N 1
ATOM 679 C CA . GLU A 1 87 ? 9.188 -1.479 -13.797 1 87.75 87 GLU A CA 1
ATOM 680 C C . GLU A 1 87 ? 10.219 -2.59 -13.617 1 87.75 87 GLU A C 1
ATOM 682 O O . GLU A 1 87 ? 11.391 -2.418 -13.953 1 87.75 87 GLU A O 1
ATOM 687 N N . LEU A 1 88 ? 9.82 -3.674 -13.023 1 80.81 88 LEU A N 1
ATOM 688 C CA . LEU A 1 88 ? 10.75 -4.758 -12.727 1 80.81 88 LEU A CA 1
ATOM 689 C C . LEU A 1 88 ? 11.391 -5.285 -14.008 1 80.81 88 LEU A C 1
ATOM 691 O O . LEU A 1 88 ? 12.555 -5.684 -14.008 1 80.81 88 LEU A O 1
ATOM 695 N N . GLY A 1 89 ? 10.656 -5.387 -15.008 1 73.06 89 GLY A N 1
ATOM 696 C CA . GLY A 1 89 ? 11.266 -5.836 -16.25 1 73.06 89 GLY A CA 1
ATOM 697 C C . GLY A 1 89 ? 12.438 -4.973 -16.688 1 73.06 89 GLY A C 1
ATOM 698 O O . GLY A 1 89 ? 13.43 -5.484 -17.219 1 73.06 89 GLY A O 1
ATOM 699 N N . ARG A 1 90 ? 12.242 -3.75 -16.453 1 73.12 90 ARG A N 1
ATOM 700 C CA . ARG A 1 90 ? 13.297 -2.82 -16.844 1 73.12 90 ARG A CA 1
ATOM 701 C C . ARG A 1 90 ? 14.547 -3.025 -16 1 73.12 90 ARG A C 1
ATOM 703 O O . ARG A 1 90 ? 15.664 -2.85 -16.484 1 73.12 90 ARG A O 1
ATOM 710 N N . LEU A 1 91 ? 14.344 -3.383 -14.781 1 68.81 91 LEU A N 1
ATOM 711 C CA . LEU A 1 91 ? 15.469 -3.594 -13.875 1 68.81 91 LEU A CA 1
ATOM 712 C C . LEU A 1 91 ? 16.297 -4.793 -14.312 1 68.81 91 LEU A C 1
ATOM 714 O O . LEU A 1 91 ? 17.531 -4.781 -14.18 1 68.81 91 LEU A O 1
ATOM 718 N N . VAL A 1 92 ? 15.578 -5.73 -14.836 1 64.44 92 VAL A N 1
ATOM 719 C CA . VAL A 1 92 ? 16.25 -6.922 -15.328 1 64.44 92 VAL A CA 1
ATOM 720 C C . VAL A 1 92 ? 17.062 -6.582 -16.578 1 64.44 92 VAL A C 1
ATOM 722 O O . VAL A 1 92 ? 18.203 -7.051 -16.734 1 64.44 92 VAL A O 1
ATOM 725 N N . GLU A 1 93 ? 16.484 -5.812 -17.359 1 64.06 93 GLU A N 1
ATOM 726 C CA . GLU A 1 93 ? 17.188 -5.461 -18.578 1 64.06 93 GLU A CA 1
ATOM 727 C C . GLU A 1 93 ? 18.406 -4.602 -18.297 1 64.06 93 GLU A C 1
ATOM 729 O O . GLU A 1 93 ? 19.453 -4.75 -18.938 1 64.06 93 GLU A O 1
ATOM 734 N N . ASP A 1 94 ? 18.172 -3.699 -17.391 1 60.44 94 ASP A N 1
ATOM 735 C CA . ASP A 1 94 ? 19.297 -2.809 -17.094 1 60.44 94 ASP A CA 1
ATOM 736 C C . ASP A 1 94 ? 20.422 -3.553 -16.359 1 60.44 94 ASP A C 1
ATOM 738 O O . ASP A 1 94 ? 21.578 -3.135 -16.406 1 60.44 94 ASP A O 1
ATOM 742 N N . GLY A 1 95 ? 20.031 -4.438 -15.539 1 53.22 95 GLY A N 1
ATOM 743 C CA . GLY A 1 95 ? 21.047 -5.168 -14.805 1 53.22 95 GLY A CA 1
ATOM 744 C C . GLY A 1 95 ? 21.75 -6.223 -15.641 1 53.22 95 GLY A C 1
ATOM 745 O O . GLY A 1 95 ? 22.719 -6.844 -15.188 1 53.22 95 GLY A O 1
ATOM 746 N N . THR A 1 96 ? 21.062 -6.66 -16.703 1 44.16 96 THR A N 1
ATOM 747 C CA . THR A 1 96 ? 21.797 -7.52 -17.625 1 44.16 96 THR A CA 1
ATOM 748 C C . THR A 1 96 ? 22.656 -6.691 -18.578 1 44.16 96 THR A C 1
ATOM 750 O O . THR A 1 96 ? 22.297 -5.562 -18.922 1 44.16 96 THR A O 1
ATOM 753 N N . MET B 1 1 ? -16.953 -1.387 -5.633 1 94.38 1 MET B N 1
ATOM 754 C CA . MET B 1 1 ? -16.062 -2.457 -5.188 1 94.38 1 MET B CA 1
ATOM 755 C C . MET B 1 1 ? -15.062 -1.937 -4.168 1 94.38 1 MET B C 1
ATOM 757 O O . MET B 1 1 ? -14.289 -1.024 -4.465 1 94.38 1 MET B O 1
ATOM 761 N N . PRO B 1 2 ? -15.125 -2.541 -2.965 1 96.62 2 PRO B N 1
ATOM 762 C CA . PRO B 1 2 ? -14.172 -2.092 -1.944 1 96.62 2 PRO B CA 1
ATOM 763 C C . PRO B 1 2 ? -12.719 -2.354 -2.336 1 96.62 2 PRO B C 1
ATOM 765 O O . PRO B 1 2 ? -12.438 -3.305 -3.066 1 96.62 2 PRO B O 1
ATOM 768 N N . THR B 1 3 ? -11.859 -1.496 -1.864 1 98.12 3 THR B N 1
ATOM 769 C CA . THR B 1 3 ? -10.422 -1.596 -2.096 1 98.12 3 THR B CA 1
ATOM 770 C C . THR B 1 3 ? -9.727 -2.227 -0.896 1 98.12 3 THR B C 1
ATOM 772 O O . THR B 1 3 ? -10.109 -1.984 0.251 1 98.12 3 THR B O 1
ATOM 775 N N . TYR B 1 4 ? -8.695 -3.012 -1.213 1 98.19 4 TYR B N 1
ATOM 776 C CA . TYR B 1 4 ? -7.883 -3.666 -0.191 1 98.19 4 TYR B CA 1
ATOM 777 C C . TYR B 1 4 ? -6.398 -3.408 -0.422 1 98.19 4 TYR B C 1
ATOM 779 O O . TYR B 1 4 ? -5.949 -3.316 -1.566 1 98.19 4 TYR B O 1
ATOM 787 N N . ALA B 1 5 ? -5.719 -3.332 0.684 1 98.38 5 ALA B N 1
ATOM 788 C CA . ALA B 1 5 ? -4.258 -3.365 0.706 1 98.38 5 ALA B CA 1
ATOM 789 C C . ALA B 1 5 ? -3.752 -4.645 1.365 1 98.38 5 ALA B C 1
ATOM 791 O O . ALA B 1 5 ? -4.258 -5.059 2.41 1 98.38 5 ALA B O 1
ATOM 792 N N . ALA B 1 6 ? -2.76 -5.219 0.73 1 97.25 6 ALA B N 1
ATOM 793 C CA . ALA B 1 6 ? -2.195 -6.453 1.266 1 97.25 6 ALA B CA 1
ATOM 794 C C . ALA B 1 6 ? -0.67 -6.418 1.233 1 97.25 6 ALA B C 1
ATOM 796 O O . ALA B 1 6 ? -0.073 -5.969 0.253 1 97.25 6 ALA B O 1
ATOM 797 N N . PHE B 1 7 ? -0.109 -6.895 2.342 1 96.31 7 PHE B N 1
ATOM 798 C CA . PHE B 1 7 ? 1.343 -6.945 2.471 1 96.31 7 PHE B CA 1
ATOM 799 C C . PHE B 1 7 ? 1.824 -8.383 2.617 1 96.31 7 PHE B C 1
ATOM 801 O O . PHE B 1 7 ? 1.139 -9.219 3.217 1 96.31 7 PHE B O 1
ATOM 808 N N . ALA B 1 8 ? 3.023 -8.57 2.117 1 94.38 8 ALA B N 1
ATOM 809 C CA . ALA B 1 8 ? 3.564 -9.914 2.258 1 94.38 8 ALA B CA 1
ATOM 810 C C . ALA B 1 8 ? 5.074 -9.883 2.471 1 94.38 8 ALA B C 1
ATOM 812 O O . ALA B 1 8 ? 5.738 -8.914 2.098 1 94.38 8 ALA B O 1
ATOM 813 N N . ASN B 1 9 ? 5.504 -10.883 3.148 1 91.75 9 ASN B N 1
ATOM 814 C CA . ASN B 1 9 ? 6.906 -11.281 3.125 1 91.75 9 ASN B CA 1
ATOM 815 C C . ASN B 1 9 ? 7.121 -12.531 2.279 1 91.75 9 ASN B C 1
ATOM 817 O O . ASN B 1 9 ? 6.332 -13.477 2.348 1 91.75 9 ASN B O 1
ATOM 821 N N . VAL B 1 10 ? 8.078 -12.414 1.383 1 88.19 10 VAL B N 1
ATOM 822 C CA . VAL B 1 10 ? 8.406 -13.539 0.516 1 88.19 10 VAL B CA 1
ATOM 823 C C . VAL B 1 10 ? 9.633 -14.273 1.063 1 88.19 10 VAL B C 1
ATOM 825 O O . VAL B 1 10 ? 10.609 -13.641 1.473 1 88.19 10 VAL B O 1
ATOM 828 N N . GLU B 1 11 ? 9.359 -15.484 1.205 1 82.31 11 GLU B N 1
ATOM 829 C CA . GLU B 1 11 ? 10.5 -16.266 1.65 1 82.31 11 GLU B CA 1
ATOM 830 C C . GLU B 1 11 ? 11.672 -16.156 0.676 1 82.31 11 GLU B C 1
ATOM 832 O O . GLU B 1 11 ? 11.477 -16.188 -0.541 1 82.31 11 GLU B O 1
ATOM 837 N N . THR B 1 12 ? 12.766 -15.891 1.226 1 72.31 12 THR B N 1
ATOM 838 C CA . THR B 1 12 ? 13.992 -15.773 0.446 1 72.31 12 THR B CA 1
ATOM 839 C C . THR B 1 12 ? 14.156 -16.969 -0.486 1 72.31 12 THR B C 1
ATOM 841 O O . THR B 1 12 ? 13.945 -18.125 -0.08 1 72.31 12 THR B O 1
ATOM 844 N N . GLY B 1 13 ? 14.477 -16.625 -1.758 1 74.56 13 GLY B N 1
ATOM 845 C CA . GLY B 1 13 ? 14.766 -17.688 -2.705 1 74.56 13 GLY B CA 1
ATOM 846 C C . GLY B 1 13 ? 13.531 -18.172 -3.441 1 74.56 13 GLY B C 1
ATOM 847 O O . GLY B 1 13 ? 13.633 -19.016 -4.336 1 74.56 13 GLY B O 1
ATOM 848 N N . GLN B 1 14 ? 12.414 -17.641 -2.988 1 77.81 14 GLN B N 1
ATOM 849 C CA . GLN B 1 14 ? 11.203 -18.078 -3.676 1 77.81 14 GLN B CA 1
ATOM 850 C C . GLN B 1 14 ? 11.211 -17.625 -5.137 1 77.81 14 GLN B C 1
ATOM 852 O O . GLN B 1 14 ? 10.742 -18.359 -6.012 1 77.81 14 GLN B O 1
ATOM 857 N N . PHE B 1 15 ? 11.766 -16.469 -5.281 1 79.56 15 PHE B N 1
ATOM 858 C CA . PHE B 1 15 ? 11.891 -15.984 -6.652 1 79.56 15 PHE B CA 1
ATOM 859 C C . PHE B 1 15 ? 13.352 -15.922 -7.066 1 79.56 15 PHE B C 1
ATOM 861 O O . PHE B 1 15 ? 14.195 -15.422 -6.32 1 79.56 15 PHE B O 1
ATOM 868 N N . GLN B 1 16 ? 13.625 -16.438 -8.141 1 79.62 16 GLN B N 1
ATOM 869 C CA . GLN B 1 16 ? 15.016 -16.609 -8.562 1 79.62 16 GLN B CA 1
ATOM 870 C C . GLN B 1 16 ? 15.57 -15.336 -9.172 1 79.62 16 GLN B C 1
ATOM 872 O O . GLN B 1 16 ? 16.781 -15.117 -9.164 1 79.62 16 GLN B O 1
ATOM 877 N N . ASN B 1 17 ? 14.672 -14.656 -9.828 1 80.31 17 ASN B N 1
ATOM 878 C CA . ASN B 1 17 ? 15.086 -13.414 -10.477 1 80.31 17 ASN B CA 1
ATOM 879 C C . ASN B 1 17 ? 13.891 -12.516 -10.789 1 80.31 17 ASN B C 1
ATOM 881 O O . ASN B 1 17 ? 12.742 -12.914 -10.578 1 80.31 17 ASN B O 1
ATOM 885 N N . ALA B 1 18 ? 14.234 -11.359 -11.227 1 75.69 18 ALA B N 1
ATOM 886 C CA . ALA B 1 18 ? 13.219 -10.344 -11.484 1 75.69 18 ALA B CA 1
ATOM 887 C C . ALA B 1 18 ? 12.25 -10.797 -12.57 1 75.69 18 ALA B C 1
ATOM 889 O O . ALA B 1 18 ? 11.062 -10.477 -12.531 1 75.69 18 ALA B O 1
ATOM 890 N N . GLN B 1 19 ? 12.719 -11.547 -13.531 1 80.25 19 GLN B N 1
ATOM 891 C CA . GLN B 1 19 ? 11.867 -12.047 -14.609 1 80.25 19 GLN B CA 1
ATOM 892 C C . GLN B 1 19 ? 10.828 -13.031 -14.086 1 80.25 19 GLN B C 1
ATOM 894 O O . GLN B 1 19 ? 9.664 -12.992 -14.492 1 80.25 19 GLN B O 1
ATOM 899 N N . GLU B 1 20 ? 11.32 -13.852 -13.297 1 82.81 20 GLU B N 1
ATOM 900 C CA . GLU B 1 20 ? 10.414 -14.812 -12.68 1 82.81 20 GLU B CA 1
ATOM 901 C C . GLU B 1 20 ? 9.352 -14.109 -11.844 1 82.81 20 GLU B C 1
ATOM 903 O O . GLU B 1 20 ? 8.172 -14.461 -11.898 1 82.81 20 GLU B O 1
ATOM 908 N N . LEU B 1 21 ? 9.734 -13.125 -11.148 1 80.88 21 LEU B N 1
ATOM 909 C CA . LEU B 1 21 ? 8.805 -12.352 -10.328 1 80.88 21 LEU B CA 1
ATOM 910 C C . LEU B 1 21 ? 7.758 -11.664 -11.203 1 80.88 21 LEU B C 1
ATOM 912 O O . LEU B 1 21 ? 6.566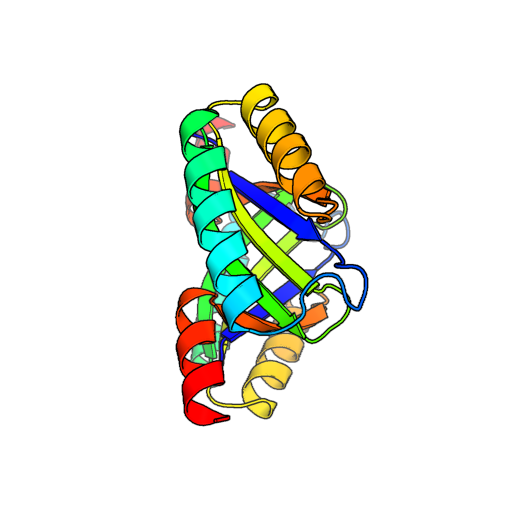 -11.695 -10.883 1 80.88 21 LEU B O 1
ATOM 916 N N . ALA B 1 22 ? 8.203 -11.164 -12.281 1 80.38 22 ALA B N 1
ATOM 917 C CA . ALA B 1 22 ? 7.281 -10.508 -13.203 1 80.38 22 ALA B CA 1
ATOM 918 C C . ALA B 1 22 ? 6.25 -11.5 -13.742 1 80.38 22 ALA B C 1
ATOM 920 O O . ALA B 1 22 ? 5.07 -11.172 -13.867 1 80.38 22 ALA B O 1
ATOM 921 N N . SER B 1 23 ? 6.754 -12.648 -14.086 1 83.69 23 SER B N 1
ATOM 922 C CA . SER B 1 23 ? 5.867 -13.68 -14.609 1 83.69 23 SER B CA 1
ATOM 923 C C . SER B 1 23 ? 4.824 -14.094 -13.578 1 83.69 23 SER B C 1
ATOM 925 O O . SER B 1 23 ? 3.646 -14.258 -13.906 1 83.69 23 SER B O 1
ATOM 927 N N . ILE B 1 24 ? 5.242 -14.219 -12.422 1 84 24 ILE B N 1
ATOM 928 C CA . ILE B 1 24 ? 4.348 -14.578 -11.328 1 84 24 ILE B CA 1
ATOM 929 C C . ILE B 1 24 ? 3.283 -13.5 -11.148 1 84 24 ILE B C 1
ATOM 931 O O . ILE B 1 24 ? 2.111 -13.805 -10.922 1 84 24 ILE B O 1
ATOM 935 N N . TRP B 1 25 ? 3.65 -12.336 -11.367 1 84.5 25 TRP B N 1
ATOM 936 C CA . TRP B 1 25 ? 2.721 -11.219 -11.234 1 84.5 25 TRP B CA 1
ATOM 937 C C . TRP B 1 25 ? 1.63 -11.289 -12.297 1 84.5 25 TRP B C 1
ATOM 939 O O . TRP B 1 25 ? 0.458 -11.031 -12.008 1 84.5 25 TRP B O 1
ATOM 949 N N . GLY B 1 26 ? 2.141 -11.547 -13.484 1 86.12 26 GLY B N 1
ATOM 950 C CA . GLY B 1 26 ? 1.161 -11.727 -14.547 1 86.12 26 GLY B CA 1
ATOM 951 C C . GLY B 1 26 ? 0.146 -12.812 -14.242 1 86.12 26 GLY B C 1
ATOM 952 O O . GLY B 1 26 ? -1.058 -12.617 -14.414 1 86.12 26 GLY B O 1
ATOM 953 N N . ASP B 1 27 ? 0.616 -13.93 -13.742 1 90.19 27 ASP B N 1
ATOM 954 C CA . ASP B 1 27 ? -0.257 -15.047 -13.391 1 90.19 27 ASP B CA 1
ATOM 955 C C . ASP B 1 27 ? -1.188 -14.68 -12.242 1 90.19 27 ASP B C 1
ATOM 957 O O . ASP B 1 27 ? -2.375 -15.008 -12.266 1 90.19 27 ASP B O 1
ATOM 961 N N . LEU B 1 28 ? -0.596 -14.008 -11.289 1 90.12 28 LEU B N 1
ATOM 962 C CA . LEU B 1 28 ? -1.381 -13.578 -10.141 1 90.12 28 LEU B CA 1
ATOM 963 C C . LEU B 1 28 ? -2.5 -12.633 -10.562 1 90.12 28 LEU B C 1
ATOM 965 O O . LEU B 1 28 ? -3.646 -12.789 -10.133 1 90.12 28 LEU B O 1
ATOM 969 N N . ARG B 1 29 ? -2.197 -11.711 -11.391 1 92.31 29 ARG B N 1
ATOM 970 C CA . ARG B 1 29 ? -3.193 -10.773 -11.891 1 92.31 29 ARG B CA 1
ATOM 971 C C . ARG B 1 29 ? -4.352 -11.5 -12.562 1 92.31 29 ARG B C 1
ATOM 973 O O . ARG B 1 29 ? -5.516 -11.211 -12.289 1 92.31 29 ARG B O 1
ATOM 980 N N . GLN B 1 30 ? -4.02 -12.422 -13.406 1 93.56 30 GLN B N 1
ATOM 981 C CA . GLN B 1 30 ? -5.047 -13.18 -14.109 1 93.56 30 GLN B CA 1
ATOM 982 C C . GLN B 1 30 ? -5.895 -13.992 -13.141 1 93.56 30 GLN B C 1
ATOM 984 O O . GLN B 1 30 ? -7.117 -14.062 -13.273 1 93.56 30 GLN B O 1
ATOM 989 N N . ASP B 1 31 ? -5.227 -14.594 -12.188 1 94.06 31 ASP B N 1
ATOM 990 C CA . ASP B 1 31 ? -5.926 -15.391 -11.188 1 94.06 31 ASP B CA 1
ATOM 991 C C . ASP B 1 31 ? -6.902 -14.539 -10.383 1 94.06 31 ASP B C 1
ATOM 993 O O . ASP B 1 31 ? -8.023 -14.961 -10.102 1 94.06 31 ASP B O 1
ATOM 997 N N . LEU B 1 32 ? -6.508 -13.32 -10.023 1 93.75 32 LEU B N 1
ATOM 998 C CA . LEU B 1 32 ? -7.359 -12.414 -9.266 1 93.75 32 LEU B CA 1
ATOM 999 C C . LEU B 1 32 ? -8.594 -12.023 -10.07 1 93.75 32 LEU B C 1
ATOM 1001 O O . LEU B 1 32 ? -9.695 -11.953 -9.523 1 93.75 32 LEU B O 1
ATOM 1005 N N . GLU B 1 33 ? -8.391 -11.828 -11.305 1 92.94 33 GLU B N 1
ATOM 1006 C CA . GLU B 1 33 ? -9.5 -11.422 -12.164 1 92.94 33 GLU B CA 1
ATOM 1007 C C . GLU B 1 33 ? -10.562 -12.508 -12.242 1 92.94 33 GLU B C 1
ATOM 1009 O O . GLU B 1 33 ? -11.758 -12.211 -12.312 1 92.94 33 GLU B O 1
ATOM 1014 N N . THR B 1 34 ? -10.102 -13.719 -12.156 1 94.44 34 THR B N 1
ATOM 1015 C CA . THR B 1 34 ? -11.039 -14.828 -12.227 1 94.44 34 THR B CA 1
ATOM 1016 C C . THR B 1 34 ? -11.758 -15.016 -10.891 1 94.44 34 THR B C 1
ATOM 1018 O O . THR B 1 34 ? -12.703 -15.805 -10.797 1 94.44 34 THR B O 1
ATOM 1021 N N . ARG B 1 35 ? -11.414 -14.32 -9.891 1 94.81 35 ARG B N 1
ATOM 1022 C CA . ARG B 1 35 ? -11.969 -14.43 -8.547 1 94.81 35 ARG B CA 1
ATOM 1023 C C . ARG B 1 35 ? -12.68 -13.141 -8.141 1 94.81 35 ARG B C 1
ATOM 1025 O O . ARG B 1 35 ? -12.695 -12.781 -6.961 1 94.81 35 ARG B O 1
ATOM 1032 N N . ASP B 1 36 ? -13.109 -12.43 -9.078 1 96.69 36 ASP B N 1
ATOM 1033 C CA . ASP B 1 36 ? -13.898 -11.219 -8.867 1 96.69 36 ASP B CA 1
ATOM 1034 C C . ASP B 1 36 ? -13.07 -10.141 -8.172 1 96.69 36 ASP B C 1
ATOM 1036 O O . ASP B 1 36 ? -13.586 -9.406 -7.328 1 96.69 36 ASP B O 1
ATOM 1040 N N . CYS B 1 37 ? -11.812 -10.164 -8.5 1 97.44 37 CYS B N 1
ATOM 1041 C CA . CYS B 1 37 ? -10.875 -9.156 -8.023 1 97.44 37 CYS B CA 1
ATOM 1042 C C . CYS B 1 37 ? -10.133 -8.5 -9.18 1 97.44 37 CYS B C 1
ATOM 1044 O O . CYS B 1 37 ? -9.977 -9.109 -10.242 1 97.44 37 CYS B O 1
ATOM 1046 N N . ASP B 1 38 ? -9.812 -7.262 -8.93 1 96.12 38 ASP B N 1
ATOM 1047 C CA . ASP B 1 38 ? -9.031 -6.5 -9.906 1 96.12 38 ASP B CA 1
ATOM 1048 C C . ASP B 1 38 ? -7.781 -5.906 -9.266 1 96.12 38 ASP B C 1
ATOM 1050 O O . ASP B 1 38 ? -7.875 -5.094 -8.336 1 96.12 38 ASP B O 1
ATOM 1054 N N . LEU B 1 39 ? -6.613 -6.332 -9.773 1 95.25 39 LEU B N 1
ATOM 1055 C CA . LEU B 1 39 ? -5.352 -5.797 -9.273 1 95.25 39 LEU B CA 1
ATOM 1056 C C . LEU B 1 39 ? -5.133 -4.371 -9.766 1 95.25 39 LEU B C 1
ATOM 1058 O O . LEU B 1 39 ? -5.102 -4.129 -10.977 1 95.25 39 LEU B O 1
ATOM 1062 N N . ARG B 1 40 ? -5.012 -3.443 -8.867 1 96.12 40 ARG B N 1
ATOM 1063 C CA . ARG B 1 40 ? -4.77 -2.049 -9.227 1 96.12 40 ARG B CA 1
ATOM 1064 C C . ARG B 1 40 ? -3.275 -1.774 -9.367 1 96.12 40 ARG B C 1
ATOM 1066 O O . ARG B 1 40 ? -2.83 -1.264 -10.398 1 96.12 40 ARG B O 1
ATOM 1073 N N . ASP B 1 41 ? -2.576 -2.104 -8.305 1 95.56 41 ASP B N 1
ATOM 1074 C CA . ASP B 1 41 ? -1.137 -1.861 -8.273 1 95.56 41 ASP B CA 1
ATOM 1075 C C . ASP B 1 41 ? -0.417 -2.938 -7.461 1 95.56 41 ASP B C 1
ATOM 1077 O O . ASP B 1 41 ? -0.999 -3.529 -6.551 1 95.56 41 ASP B O 1
ATOM 1081 N N . ALA B 1 42 ? 0.729 -3.156 -7.84 1 94.19 42 ALA B N 1
ATOM 1082 C CA . ALA B 1 42 ? 1.632 -4.051 -7.117 1 94.19 42 ALA B CA 1
ATOM 1083 C C . ALA B 1 42 ? 3.037 -3.461 -7.039 1 94.19 42 ALA B C 1
ATOM 1085 O O . ALA B 1 42 ? 3.533 -2.887 -8.008 1 94.19 42 ALA B O 1
ATOM 1086 N N . TYR B 1 43 ? 3.605 -3.645 -5.867 1 95.06 43 TYR B N 1
ATOM 1087 C CA . TYR B 1 43 ? 4.938 -3.096 -5.645 1 95.06 43 TYR B CA 1
ATOM 1088 C C . TYR B 1 43 ? 5.844 -4.117 -4.965 1 95.06 43 TYR B C 1
ATOM 1090 O O . TYR B 1 43 ? 5.402 -4.852 -4.078 1 95.06 43 TYR B O 1
ATOM 1098 N N . VAL B 1 44 ? 7.062 -4.098 -5.383 1 93.5 44 VAL B N 1
ATOM 1099 C CA . VAL B 1 44 ? 8.141 -4.684 -4.586 1 93.5 44 VAL B CA 1
ATOM 1100 C C . VAL B 1 44 ? 8.711 -3.631 -3.641 1 93.5 44 VAL B C 1
ATOM 1102 O O . VAL B 1 44 ? 8.984 -2.5 -4.051 1 93.5 44 VAL B O 1
ATOM 1105 N N . LEU B 1 45 ? 8.867 -4.051 -2.381 1 95.06 45 LEU B N 1
ATOM 1106 C CA . LEU B 1 45 ? 9.281 -3.096 -1.357 1 95.06 45 LEU B CA 1
ATOM 1107 C C . LEU B 1 45 ? 10.68 -3.422 -0.847 1 95.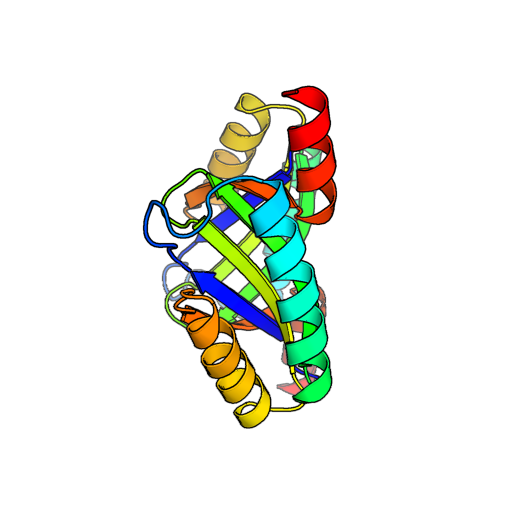06 45 LEU B C 1
ATOM 1109 O O . LEU B 1 45 ? 11.086 -4.59 -0.819 1 95.06 45 LEU B O 1
ATOM 1113 N N . LEU B 1 46 ? 11.422 -2.412 -0.509 1 94.38 46 LEU B N 1
ATOM 1114 C CA . LEU B 1 46 ? 12.695 -2.533 0.192 1 94.38 46 LEU B CA 1
ATOM 1115 C C . LEU B 1 46 ? 12.57 -2.061 1.637 1 94.38 46 LEU B C 1
ATOM 1117 O O . LEU B 1 46 ? 12.68 -0.865 1.915 1 94.38 46 LEU B O 1
ATOM 1121 N N . GLY B 1 47 ? 12.398 -2.988 2.529 1 92.56 47 GLY B N 1
ATOM 1122 C CA . GLY B 1 47 ? 12.203 -2.664 3.934 1 92.56 47 GLY B CA 1
ATOM 1123 C C . GLY B 1 47 ? 11.695 -3.832 4.754 1 92.56 47 GLY B C 1
ATOM 1124 O O . GLY B 1 47 ? 12.188 -4.957 4.613 1 92.56 47 GLY B O 1
ATOM 1125 N N . GLU B 1 48 ? 10.719 -3.57 5.637 1 91.5 48 GLU B N 1
ATOM 1126 C CA . GLU B 1 48 ? 10.219 -4.594 6.547 1 91.5 48 GLU B CA 1
ATOM 1127 C C . GLU B 1 48 ? 9.32 -5.594 5.82 1 91.5 48 GLU B C 1
ATOM 1129 O O . GLU B 1 48 ? 9.109 -6.707 6.305 1 91.5 48 GLU B O 1
ATOM 1134 N N . ARG B 1 49 ? 8.719 -5.207 4.789 1 94 49 ARG B N 1
ATOM 1135 C CA . ARG B 1 49 ? 7.91 -6.07 3.93 1 94 49 ARG B CA 1
ATOM 1136 C C . ARG B 1 49 ? 8.5 -6.152 2.525 1 94 49 ARG B C 1
ATOM 1138 O O . ARG B 1 49 ? 9.312 -5.309 2.137 1 94 49 ARG B O 1
ATOM 1145 N N . ASP B 1 50 ? 8 -7.145 1.753 1 92.88 50 ASP B N 1
ATOM 1146 C CA . ASP B 1 50 ? 8.602 -7.387 0.445 1 92.88 50 ASP B CA 1
ATOM 1147 C C . ASP B 1 50 ? 7.648 -6.996 -0.68 1 92.88 50 ASP B C 1
ATOM 1149 O O . ASP B 1 50 ? 8.086 -6.652 -1.781 1 92.88 50 ASP B O 1
ATOM 1153 N N . VAL B 1 51 ? 6.371 -7.074 -0.334 1 93.81 51 VAL B N 1
ATOM 1154 C CA . VAL B 1 51 ? 5.375 -6.887 -1.386 1 93.81 51 VAL B CA 1
ATOM 1155 C C . VAL B 1 51 ? 4.211 -6.055 -0.855 1 93.81 51 VAL B C 1
ATOM 1157 O O . VAL B 1 51 ? 3.801 -6.215 0.297 1 93.81 51 VAL B O 1
ATOM 1160 N N . LEU B 1 52 ? 3.668 -5.18 -1.646 1 96.5 52 LEU B N 1
ATOM 1161 C CA . LEU B 1 52 ? 2.404 -4.48 -1.44 1 96.5 52 LEU B CA 1
ATOM 1162 C C . LEU B 1 52 ? 1.479 -4.66 -2.639 1 96.5 52 LEU B C 1
ATOM 1164 O O . LEU B 1 52 ? 1.87 -4.387 -3.775 1 96.5 52 LEU B O 1
ATOM 1168 N N . LEU B 1 53 ? 0.293 -5.098 -2.428 1 96.56 53 LEU B N 1
ATOM 1169 C CA . LEU B 1 53 ? -0.75 -5.184 -3.443 1 96.56 53 LEU B CA 1
ATOM 1170 C C . LEU B 1 53 ? -1.918 -4.262 -3.102 1 96.56 53 LEU B C 1
ATOM 1172 O O . LEU B 1 53 ? -2.332 -4.184 -1.943 1 96.56 53 LEU B O 1
ATOM 1176 N N . LEU B 1 54 ? -2.361 -3.543 -4.051 1 97.88 54 LEU B N 1
ATOM 1177 C CA . LEU B 1 54 ? -3.645 -2.85 -4.008 1 97.88 54 LEU B CA 1
ATOM 1178 C C . LEU B 1 54 ? -4.625 -3.461 -5 1 97.88 54 LEU B C 1
ATOM 1180 O O . LEU B 1 54 ? -4.312 -3.598 -6.188 1 97.88 54 LEU B O 1
ATOM 1184 N N . PHE B 1 55 ? -5.785 -3.824 -4.504 1 97.75 55 PHE B N 1
ATOM 1185 C CA . PHE B 1 55 ? -6.719 -4.449 -5.434 1 97.75 55 PHE B CA 1
ATOM 1186 C C . PHE B 1 55 ? -8.156 -4.207 -5 1 97.75 55 PHE B C 1
ATOM 1188 O O . PHE B 1 55 ? -8.422 -3.941 -3.824 1 97.75 55 PHE B O 1
ATOM 1195 N N . ASP B 1 56 ? -9.016 -4.273 -5.973 1 98.12 56 ASP B N 1
ATOM 1196 C CA . ASP B 1 56 ? -10.445 -4.207 -5.719 1 98.12 56 ASP B CA 1
ATOM 1197 C C . ASP B 1 56 ? -11.07 -5.605 -5.691 1 98.12 56 ASP B C 1
ATOM 1199 O O . ASP B 1 56 ? -10.648 -6.488 -6.441 1 98.12 56 ASP B O 1
ATOM 1203 N N . ALA B 1 57 ? -11.992 -5.789 -4.789 1 98.31 57 ALA B N 1
ATOM 1204 C CA . ALA B 1 57 ? -12.773 -7.023 -4.73 1 98.31 57 ALA B CA 1
ATOM 1205 C C . ALA B 1 57 ? -14.273 -6.723 -4.664 1 98.31 57 ALA B C 1
ATOM 1207 O O . ALA B 1 57 ? -14.68 -5.703 -4.105 1 98.31 57 ALA B O 1
ATOM 1208 N N . THR B 1 58 ? -15.07 -7.66 -5.18 1 98.12 58 THR B N 1
ATOM 1209 C CA . THR B 1 58 ? 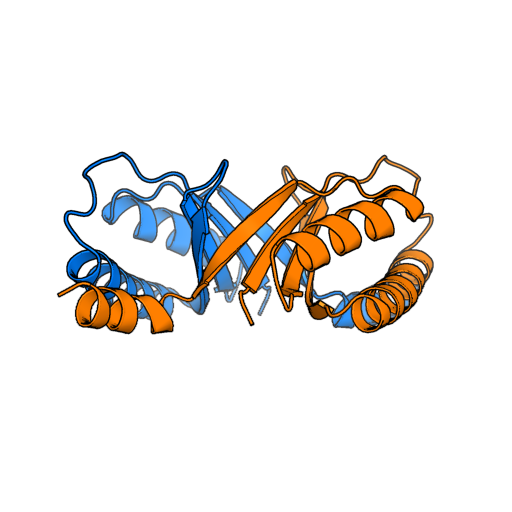-16.516 -7.445 -5.191 1 98.12 58 THR B CA 1
ATOM 1210 C C . THR B 1 58 ? -17.078 -7.457 -3.773 1 98.12 58 THR B C 1
ATOM 1212 O O . THR B 1 58 ? -18.078 -6.805 -3.492 1 98.12 58 THR B O 1
ATOM 1215 N N . ASP B 1 59 ? -16.469 -8.281 -2.896 1 97.25 59 ASP B N 1
ATOM 1216 C CA . ASP B 1 59 ? -16.828 -8.367 -1.483 1 97.25 59 ASP B CA 1
ATOM 1217 C C . ASP B 1 59 ? -15.703 -8.992 -0.67 1 97.25 59 ASP B C 1
ATOM 1219 O O . ASP B 1 59 ? -14.602 -9.219 -1.19 1 97.25 59 ASP B O 1
ATOM 1223 N N . ARG B 1 60 ? -16.031 -9.219 0.606 1 96.75 60 ARG B N 1
ATOM 1224 C CA . ARG B 1 60 ? -15.008 -9.711 1.521 1 96.75 60 ARG B CA 1
ATOM 1225 C C . ARG B 1 60 ? -14.609 -11.141 1.176 1 96.75 60 ARG B C 1
ATOM 1227 O O . ARG B 1 60 ? -13.461 -11.539 1.366 1 96.75 60 ARG B O 1
ATOM 1234 N N . GLN B 1 61 ? -15.555 -11.914 0.732 1 97.38 61 GLN B N 1
ATOM 1235 C CA . GLN B 1 61 ? -15.266 -13.289 0.342 1 97.38 61 GLN B CA 1
ATOM 1236 C C . GLN B 1 61 ? -14.297 -13.336 -0.838 1 97.38 61 GLN B C 1
ATOM 1238 O O . GLN B 1 61 ? -13.352 -14.133 -0.846 1 97.38 61 GLN B O 1
ATOM 1243 N N . ALA B 1 62 ? -14.547 -12.477 -1.81 1 97.56 62 ALA B N 1
ATOM 1244 C CA . ALA B 1 62 ? -13.641 -12.391 -2.953 1 97.56 62 ALA B CA 1
ATOM 1245 C C . ALA B 1 62 ? -12.242 -11.977 -2.51 1 97.56 62 ALA B C 1
ATOM 1247 O O . ALA B 1 62 ? -11.25 -12.516 -3.008 1 97.56 62 ALA B O 1
ATOM 1248 N N . ALA B 1 63 ? -12.117 -11.055 -1.577 1 97.31 63 ALA B N 1
ATOM 1249 C CA . ALA B 1 63 ? -10.82 -10.625 -1.048 1 97.31 63 ALA B CA 1
ATOM 1250 C C . ALA B 1 63 ? -10.109 -11.781 -0.354 1 97.31 63 ALA B C 1
ATOM 1252 O O . ALA B 1 63 ? -8.891 -11.945 -0.508 1 97.31 63 ALA B O 1
ATOM 1253 N N . LEU B 1 64 ? -10.875 -12.547 0.376 1 96.06 64 LEU B N 1
ATOM 1254 C CA . LEU B 1 64 ? -10.305 -13.719 1.035 1 96.06 64 LEU B CA 1
ATOM 1255 C C . LEU B 1 64 ? -9.781 -14.719 0.01 1 96.06 64 LEU B C 1
ATOM 1257 O O . LEU B 1 64 ? -8.68 -15.25 0.157 1 96.06 64 LEU B O 1
ATOM 1261 N N . GLU B 1 65 ? -10.516 -14.938 -1.012 1 95.38 65 GLU B N 1
ATOM 1262 C CA . GLU B 1 65 ? -10.109 -15.859 -2.064 1 95.38 65 GLU B CA 1
ATOM 1263 C C . GLU B 1 65 ? -8.844 -15.375 -2.773 1 95.38 65 GLU B C 1
ATOM 1265 O O . GLU B 1 65 ? -7.984 -16.188 -3.131 1 95.38 65 GLU B O 1
ATOM 1270 N N . ALA B 1 66 ? -8.766 -14.094 -2.975 1 94.38 66 ALA B N 1
ATOM 1271 C CA . ALA B 1 66 ? -7.551 -13.508 -3.543 1 94.38 66 ALA B CA 1
ATOM 1272 C C . ALA B 1 66 ? -6.332 -13.82 -2.676 1 94.38 66 ALA B C 1
ATOM 1274 O O . ALA B 1 66 ? -5.27 -14.172 -3.191 1 94.38 66 ALA B O 1
ATOM 1275 N N . SER B 1 67 ? -6.453 -13.695 -1.366 1 93 67 SER B N 1
ATOM 1276 C CA . SER B 1 67 ? -5.367 -13.969 -0.433 1 93 67 SER B CA 1
ATOM 1277 C C . SER B 1 67 ? -4.953 -15.438 -0.479 1 93 67 SER B C 1
ATOM 1279 O O . SER B 1 67 ? -3.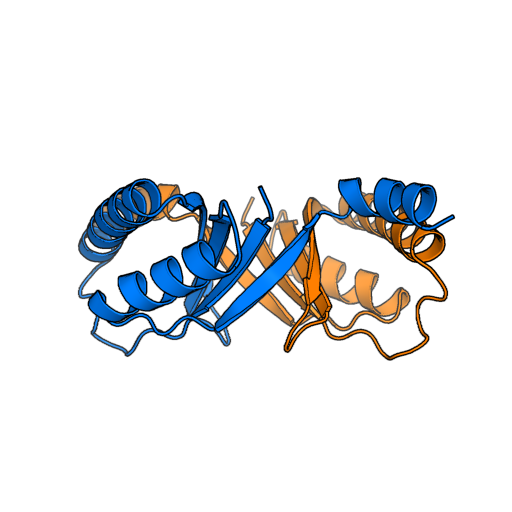764 -15.758 -0.445 1 93 67 SER B O 1
ATOM 1281 N N . ILE B 1 68 ? -5.973 -16.297 -0.656 1 91.81 68 ILE B N 1
ATOM 1282 C CA . ILE B 1 68 ? -5.715 -17.719 -0.753 1 91.81 68 ILE B CA 1
ATOM 1283 C C . ILE B 1 68 ? -4.988 -18.031 -2.061 1 91.81 68 ILE B C 1
ATOM 1285 O O . ILE B 1 68 ? -4.035 -18.812 -2.08 1 91.81 68 ILE B O 1
ATOM 1289 N N . ALA B 1 69 ? -5.395 -17.375 -3.125 1 91.06 69 ALA B N 1
ATOM 1290 C CA . ALA B 1 69 ? -4.77 -17.578 -4.43 1 91.06 69 ALA B CA 1
ATOM 1291 C C . ALA B 1 69 ? -3.287 -17.203 -4.387 1 91.06 69 ALA B C 1
ATOM 1293 O O . ALA B 1 69 ? -2.451 -17.906 -4.953 1 91.06 69 ALA B O 1
ATOM 1294 N N . ALA B 1 70 ? -2.918 -16.109 -3.715 1 89.31 70 ALA B N 1
ATOM 1295 C CA . ALA B 1 70 ? -1.536 -15.641 -3.615 1 89.31 70 ALA B CA 1
ATOM 1296 C C . ALA B 1 70 ? -0.668 -16.656 -2.877 1 89.31 70 ALA B C 1
ATOM 1298 O O . ALA B 1 70 ? 0.531 -16.766 -3.139 1 89.31 70 ALA B O 1
ATOM 1299 N N . GLU B 1 71 ? -1.304 -17.391 -1.938 1 88.25 71 GLU B N 1
ATOM 1300 C CA . GLU B 1 71 ? -0.569 -18.391 -1.162 1 88.25 71 GLU B CA 1
ATOM 1301 C C . GLU B 1 71 ? 0.028 -19.469 -2.064 1 88.25 71 GLU B C 1
ATOM 1303 O O . GLU B 1 71 ? 1.084 -20.016 -1.76 1 88.25 71 GLU B O 1
ATOM 1308 N N . ARG B 1 72 ? -0.611 -19.703 -3.16 1 86.06 72 ARG B N 1
ATOM 1309 C CA . ARG B 1 72 ? -0.123 -20.719 -4.102 1 86.06 72 ARG B CA 1
ATOM 1310 C C . ARG B 1 72 ? 1.23 -20.312 -4.676 1 86.06 72 ARG B C 1
ATOM 1312 O O . ARG B 1 72 ? 1.982 -21.156 -5.16 1 86.06 72 ARG B O 1
ATOM 1319 N N . TYR B 1 73 ? 1.524 -19.031 -4.645 1 83.88 73 TYR B N 1
ATOM 1320 C CA . TYR B 1 73 ? 2.773 -18.516 -5.199 1 83.88 73 TYR B CA 1
ATOM 1321 C C . TYR B 1 73 ? 3.809 -18.297 -4.098 1 83.88 73 TYR B C 1
ATOM 1323 O O . TYR B 1 73 ? 4.883 -17.75 -4.348 1 83.88 73 TYR B O 1
ATOM 1331 N N . GLY B 1 74 ? 3.424 -18.719 -2.889 1 83.62 74 GLY B N 1
ATOM 1332 C CA . GLY B 1 74 ? 4.352 -18.594 -1.775 1 83.62 74 GLY B CA 1
ATOM 1333 C C . GLY B 1 74 ? 4.297 -17.234 -1.109 1 83.62 74 GLY B C 1
ATOM 1334 O O . GLY B 1 74 ? 5.258 -16.812 -0.46 1 83.62 74 GLY B O 1
ATOM 1335 N N . ILE B 1 75 ? 3.271 -16.5 -1.396 1 85.81 75 ILE B N 1
ATOM 1336 C CA . ILE B 1 75 ? 3.096 -15.164 -0.837 1 85.81 75 ILE B CA 1
ATOM 1337 C C . ILE B 1 75 ? 2.018 -15.195 0.244 1 85.81 75 ILE B C 1
ATOM 1339 O O . ILE B 1 75 ? 0.879 -15.594 -0.016 1 85.81 75 ILE B O 1
ATOM 1343 N N . GLU B 1 76 ? 2.373 -14.961 1.446 1 90.56 76 GLU B N 1
ATOM 1344 C CA . GLU B 1 76 ? 1.398 -14.852 2.527 1 90.56 76 GLU B CA 1
ATOM 1345 C C . GLU B 1 76 ? 0.963 -13.406 2.73 1 90.56 76 GLU B C 1
ATOM 1347 O O . GLU B 1 76 ? 1.716 -12.594 3.279 1 90.56 76 GLU B O 1
ATOM 1352 N N . LEU B 1 77 ? -0.313 -13.211 2.373 1 92.94 77 LEU B N 1
ATOM 1353 C CA . LEU B 1 77 ? -0.804 -11.836 2.393 1 92.94 77 LEU B CA 1
ATOM 1354 C C . LEU B 1 77 ? -1.441 -11.508 3.738 1 92.94 77 LEU B C 1
ATOM 1356 O O . LEU B 1 77 ? -2.16 -12.328 4.309 1 92.94 77 LEU B O 1
ATOM 1360 N N . GLN B 1 78 ? -1.091 -10.445 4.285 1 94.88 78 GLN B N 1
ATOM 1361 C CA . GLN B 1 78 ? -1.896 -9.773 5.301 1 94.88 78 GLN B CA 1
ATOM 1362 C C . GLN B 1 78 ? -2.775 -8.695 4.676 1 94.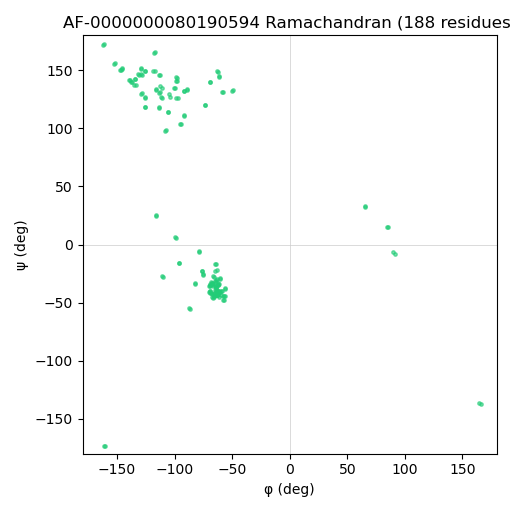88 78 GLN B C 1
ATOM 1364 O O . GLN B 1 78 ? -2.293 -7.609 4.344 1 94.88 78 GLN B O 1
ATOM 1369 N N . THR B 1 79 ? -4.035 -8.992 4.539 1 96.75 79 THR B N 1
ATOM 1370 C CA . THR B 1 79 ? -4.965 -8.164 3.771 1 96.75 79 THR B CA 1
ATOM 1371 C C . THR B 1 79 ? -5.789 -7.281 4.699 1 96.75 79 THR B C 1
ATOM 1373 O O . THR B 1 79 ? -6.27 -7.738 5.738 1 96.75 79 THR B O 1
ATOM 1376 N N . MET B 1 80 ? -5.91 -6.047 4.352 1 97.56 80 MET B N 1
ATOM 1377 C CA . MET B 1 80 ? -6.707 -5.07 5.082 1 97.56 80 MET B CA 1
ATOM 1378 C C . MET B 1 80 ? -7.625 -4.301 4.141 1 97.56 80 MET B C 1
ATOM 1380 O O . MET B 1 80 ? -7.258 -4.023 2.996 1 97.56 80 MET B O 1
ATOM 1384 N N . GLU B 1 81 ? -8.82 -3.943 4.668 1 97.5 81 GLU B N 1
ATOM 1385 C CA . GLU B 1 81 ? -9.656 -3.025 3.9 1 97.5 81 GLU B CA 1
ATOM 1386 C C . GLU B 1 81 ? -9.039 -1.631 3.848 1 97.5 81 GLU B C 1
ATOM 1388 O O . GLU B 1 81 ? -8.461 -1.162 4.832 1 97.5 81 GLU B O 1
ATOM 1393 N N . ALA B 1 82 ? -9.133 -1.01 2.668 1 97.38 82 ALA B N 1
ATOM 1394 C CA . ALA B 1 82 ? -8.547 0.308 2.445 1 97.38 82 ALA B CA 1
ATOM 1395 C C . ALA B 1 82 ? -9.57 1.275 1.858 1 97.38 82 ALA B C 1
ATOM 1397 O O . ALA B 1 82 ? -10.266 0.943 0.897 1 97.38 82 ALA B O 1
ATOM 1398 N N . THR B 1 83 ? -9.695 2.459 2.441 1 94.75 83 THR B N 1
ATOM 1399 C CA . THR B 1 83 ? -10.531 3.531 1.919 1 94.75 83 THR B CA 1
ATOM 1400 C C . THR B 1 83 ? -9.68 4.715 1.469 1 94.75 83 THR B C 1
ATOM 1402 O O . THR B 1 83 ? -8.93 5.285 2.264 1 94.75 83 THR B O 1
ATOM 1405 N N . HIS B 1 84 ? -9.789 4.98 0.194 1 94.5 84 HIS B N 1
ATOM 1406 C CA . HIS B 1 84 ? -9.055 6.145 -0.295 1 94.5 84 HIS B CA 1
ATOM 1407 C C . HIS B 1 84 ? -9.531 7.422 0.383 1 94.5 84 HIS B C 1
ATOM 1409 O O . HIS B 1 84 ? -10.734 7.621 0.566 1 94.5 84 HIS B O 1
ATOM 1415 N N . VAL B 1 85 ? -8.695 8.289 0.623 1 90 85 VAL B N 1
ATOM 1416 C CA . VAL B 1 85 ? -8.992 9.484 1.403 1 90 85 VAL B CA 1
ATOM 1417 C C . VAL B 1 85 ? -10 10.352 0.655 1 90 85 VAL B C 1
ATOM 1419 O O . VAL B 1 85 ? -10.781 11.078 1.273 1 90 85 VAL B O 1
ATOM 1422 N N . ASP B 1 86 ? -9.953 10.211 -0.638 1 88.31 86 ASP B N 1
ATOM 1423 C CA . ASP B 1 86 ? -10.906 10.984 -1.43 1 88.31 86 ASP B CA 1
ATOM 1424 C C . ASP B 1 86 ? -12.344 10.562 -1.129 1 88.31 86 ASP B C 1
ATOM 1426 O O . ASP B 1 86 ? -13.281 11.305 -1.407 1 88.31 86 ASP B O 1
ATOM 1430 N N . GLU B 1 87 ? -12.492 9.43 -0.534 1 87.69 87 GLU B N 1
ATOM 1431 C CA . GLU B 1 87 ? -13.828 8.898 -0.247 1 87.69 87 GLU B CA 1
ATOM 1432 C C . GLU B 1 87 ? -14.258 9.242 1.176 1 87.69 87 GLU B C 1
ATOM 1434 O O . GLU B 1 87 ? -15.43 9.07 1.532 1 87.69 87 GLU B O 1
ATOM 1439 N N . LEU B 1 88 ? -13.336 9.633 1.991 1 80.62 88 LEU B N 1
ATOM 1440 C CA . LEU B 1 88 ? -13.641 9.906 3.393 1 80.62 88 LEU B CA 1
ATOM 1441 C C . LEU B 1 88 ? -14.695 10.992 3.523 1 80.62 88 LEU B C 1
ATOM 1443 O O . LEU B 1 88 ? -15.523 10.945 4.434 1 80.62 88 LEU B O 1
ATOM 1447 N N . GLY B 1 89 ? -14.617 11.961 2.742 1 72.88 89 GLY B N 1
ATOM 1448 C CA . GLY B 1 89 ? -15.656 12.977 2.818 1 72.88 89 GLY B CA 1
ATOM 1449 C C . GLY B 1 89 ? -17.047 12.414 2.641 1 72.88 89 GLY B C 1
ATOM 1450 O O . GLY B 1 89 ? -18 12.875 3.291 1 72.88 89 GLY B O 1
ATOM 1451 N N . ARG B 1 90 ? -17.094 11.492 1.766 1 73.12 90 ARG B N 1
ATOM 1452 C CA . ARG B 1 90 ? -18.391 10.891 1.495 1 73.12 90 ARG B CA 1
ATOM 1453 C C . ARG B 1 90 ? -18.891 10.102 2.701 1 73.12 90 ARG B C 1
ATOM 1455 O O . ARG B 1 90 ? -20.094 10.039 2.955 1 73.12 90 ARG B O 1
ATOM 1462 N N . LEU B 1 91 ? -17.984 9.523 3.412 1 69.19 91 LEU B N 1
ATOM 1463 C CA . LEU B 1 91 ? -18.328 8.727 4.578 1 69.19 91 LEU B CA 1
ATOM 1464 C C . LEU B 1 91 ? -18.922 9.602 5.68 1 69.19 91 LEU B C 1
ATOM 1466 O O . LEU B 1 91 ? -19.844 9.18 6.391 1 69.19 91 LEU B O 1
ATOM 1470 N N . VAL B 1 92 ? -18.375 10.766 5.723 1 64.38 92 VAL B N 1
ATOM 1471 C CA . VAL B 1 92 ? -18.875 11.719 6.707 1 64.38 92 VAL B CA 1
ATOM 1472 C C . VAL B 1 92 ? -20.281 12.164 6.332 1 64.38 92 VAL B C 1
ATOM 1474 O O . VAL B 1 92 ? -21.156 12.289 7.195 1 64.38 92 VAL B O 1
ATOM 1477 N N . GLU B 1 93 ? -20.438 12.375 5.109 1 63.97 93 GLU B N 1
ATOM 1478 C CA . GLU B 1 93 ? -21.75 12.836 4.676 1 63.97 93 GLU B CA 1
ATOM 1479 C C . GLU B 1 93 ? -22.797 11.75 4.852 1 63.97 93 GLU B C 1
ATOM 1481 O O . GLU B 1 93 ? -23.938 12.039 5.223 1 63.97 93 GLU B O 1
ATOM 1486 N N . ASP B 1 94 ? -22.375 10.578 4.484 1 60.25 94 ASP B N 1
ATOM 1487 C CA . ASP B 1 94 ? -23.344 9.5 4.582 1 60.25 94 ASP B CA 1
ATOM 1488 C C . ASP B 1 94 ? -23.656 9.172 6.039 1 60.25 94 ASP B C 1
ATOM 1490 O O . ASP B 1 94 ? -24.719 8.617 6.344 1 60.25 94 ASP B O 1
ATOM 1494 N N . GLY B 1 95 ? -22.672 9.273 6.832 1 53.53 95 GLY B N 1
ATOM 1495 C CA . GLY B 1 95 ? -22.906 8.945 8.227 1 53.53 95 GLY B CA 1
ATOM 1496 C C . GLY B 1 95 ? -23.656 10.031 8.977 1 53.53 95 GLY B C 1
ATOM 1497 O O . GLY B 1 95 ? -24.016 9.859 10.141 1 53.53 95 GLY B O 1
ATOM 1498 N N . THR B 1 96 ? -23.578 11.258 8.453 1 43.69 96 THR B N 1
ATOM 1499 C CA . THR B 1 96 ? -24.453 12.266 9.031 1 43.69 96 THR B CA 1
ATOM 1500 C C . THR B 1 96 ? -25.875 12.141 8.461 1 43.69 96 THR B C 1
ATOM 1502 O O . THR B 1 96 ? -26.047 11.734 7.312 1 43.69 96 THR B O 1
#

Sequence (192 aa):
MPTYAAFANVETGQFQNAQELASIWGDLRQDLETRDCDLRDAYVLLGERDVLLLFDATDRQAALEASIAAERYGIELQTMEATHVDELGRLVEDGTMPTYAAFANVETGQFQNAQELASIWGDLRQDLETRDCDLRDAYVLLGERDVLLLFDATDRQAALEASIAAERYGIELQTMEATHVDELGRLVEDGT

Radius of gyration: 17.02 Å; Cα contacts (8 Å, |Δi|>4): 360; chains: 2; bounding box: 46×43×38 Å